Protein AF-A0A936DRK8-F1 (afdb_monomer_lite)

Structure (mmCIF, N/CA/C/O backbone):
data_AF-A0A936DRK8-F1
#
_entry.id   AF-A0A936DRK8-F1
#
loop_
_atom_site.group_PDB
_atom_site.id
_atom_site.type_symbol
_atom_site.label_atom_id
_atom_site.label_alt_id
_atom_site.label_comp_id
_atom_site.label_asym_id
_atom_site.label_entity_id
_atom_site.label_seq_id
_atom_site.pdbx_PDB_ins_code
_atom_site.Cartn_x
_atom_site.Cartn_y
_atom_site.Cartn_z
_atom_site.occupancy
_atom_site.B_iso_or_equiv
_atom_site.auth_seq_id
_atom_site.auth_comp_id
_atom_site.auth_asym_id
_atom_site.auth_atom_id
_atom_site.pdbx_PDB_model_num
ATOM 1 N N . MET A 1 1 ? -28.343 6.004 35.592 1.00 36.72 1 MET A N 1
ATOM 2 C CA . MET A 1 1 ? -28.300 7.016 34.518 1.00 36.72 1 MET A CA 1
ATOM 3 C C . MET A 1 1 ? -26.931 6.898 33.874 1.00 36.72 1 MET A C 1
ATOM 5 O O . MET A 1 1 ? -25.951 6.900 34.610 1.00 36.72 1 MET A O 1
ATOM 9 N N . GLY A 1 2 ? -26.883 6.588 32.577 1.00 39.16 2 GLY A N 1
ATOM 10 C CA . GLY A 1 2 ? -25.641 6.308 31.854 1.00 39.16 2 GLY A CA 1
ATOM 11 C C . GLY A 1 2 ? -24.868 7.596 31.599 1.00 39.16 2 GLY A C 1
ATOM 12 O O . GLY A 1 2 ? -25.460 8.587 31.184 1.00 39.16 2 GLY A O 1
ATOM 13 N N . ASN A 1 3 ? -23.570 7.587 31.890 1.00 45.16 3 ASN A N 1
ATOM 14 C CA . ASN A 1 3 ? -22.709 8.721 31.592 1.00 45.16 3 ASN A CA 1
ATOM 15 C C . ASN A 1 3 ? -22.411 8.720 30.089 1.00 45.16 3 ASN A C 1
ATOM 17 O O . ASN A 1 3 ? -21.837 7.752 29.596 1.00 45.16 3 ASN A O 1
ATOM 21 N N . THR A 1 4 ? -22.768 9.782 29.366 1.00 43.75 4 THR A N 1
ATOM 22 C CA . THR A 1 4 ? -22.306 9.964 27.981 1.00 43.75 4 THR A CA 1
ATOM 23 C C . THR A 1 4 ? -20.835 10.347 28.011 1.00 43.75 4 THR A C 1
ATOM 25 O O . THR A 1 4 ? -20.491 11.348 28.635 1.00 43.75 4 THR A O 1
ATOM 28 N N . ILE A 1 5 ? -19.987 9.546 27.365 1.00 48.94 5 ILE A N 1
ATOM 29 C CA . ILE A 1 5 ? -18.535 9.726 27.310 1.00 48.94 5 ILE A CA 1
ATOM 30 C C . ILE A 1 5 ? -18.142 9.853 25.836 1.00 48.94 5 ILE A C 1
ATOM 32 O O . ILE A 1 5 ? -18.253 8.891 25.087 1.00 48.94 5 ILE A O 1
ATOM 36 N N . GLU A 1 6 ? -17.729 11.052 25.419 1.00 49.78 6 GLU A N 1
ATOM 37 C CA . GLU A 1 6 ? -17.136 11.311 24.099 1.00 49.78 6 GLU A CA 1
ATOM 38 C C . GLU A 1 6 ? -15.617 11.231 24.249 1.00 49.78 6 GLU A C 1
ATOM 40 O O . GLU A 1 6 ? -15.068 11.932 25.095 1.00 49.78 6 GLU A O 1
ATOM 45 N N . LEU A 1 7 ? -14.952 10.389 23.456 1.00 51.50 7 LEU A N 1
ATOM 46 C CA . LEU A 1 7 ? -13.495 10.277 23.403 1.00 51.50 7 LEU A CA 1
ATOM 47 C C . LEU A 1 7 ? -13.050 10.530 21.956 1.00 51.50 7 LEU A C 1
ATOM 49 O O . LEU A 1 7 ? -13.575 9.909 21.036 1.00 51.50 7 LEU A O 1
ATOM 53 N N . ARG A 1 8 ? -12.087 11.434 21.747 1.00 52.75 8 ARG A N 1
ATOM 54 C CA . ARG A 1 8 ? -11.469 11.695 20.434 1.00 52.75 8 ARG A CA 1
ATOM 55 C C . ARG A 1 8 ? -9.998 11.320 20.469 1.00 52.75 8 ARG A C 1
ATOM 57 O O . ARG A 1 8 ? -9.273 11.798 21.337 1.00 52.75 8 ARG A O 1
ATOM 64 N N . THR A 1 9 ? -9.568 10.508 19.512 1.00 50.91 9 THR A N 1
ATOM 65 C CA . THR A 1 9 ? -8.158 10.204 19.259 1.00 50.91 9 THR A CA 1
ATOM 66 C C . THR A 1 9 ? -7.662 11.039 18.084 1.00 50.91 9 THR A C 1
ATOM 68 O O . THR A 1 9 ? -8.167 10.906 16.973 1.00 50.91 9 THR A O 1
ATOM 71 N N . GLU A 1 10 ? -6.662 11.886 18.311 1.00 45.50 10 GLU A N 1
ATOM 72 C CA . GLU A 1 10 ? -5.941 12.575 17.237 1.00 45.50 10 GLU A CA 1
ATOM 73 C C . GLU A 1 10 ? -4.656 11.798 16.926 1.00 45.50 10 GLU A C 1
ATOM 75 O O . GLU A 1 10 ? -3.788 11.634 17.786 1.00 45.50 10 GLU A O 1
ATOM 80 N N . SER A 1 11 ? -4.539 11.290 15.697 1.00 42.59 11 SER A N 1
ATOM 81 C CA . SER A 1 11 ? -3.298 10.681 15.210 1.00 42.59 11 SER A CA 1
ATOM 82 C C . SER A 1 11 ? -2.294 11.783 14.875 1.00 42.59 11 SER A C 1
ATOM 84 O O . SER A 1 11 ? -2.529 12.582 13.974 1.00 42.59 11 SER A O 1
ATOM 86 N N . VAL A 1 12 ? -1.172 11.830 15.597 1.00 39.16 12 VAL A N 1
ATOM 87 C CA . VAL A 1 12 ? -0.182 12.922 15.485 1.00 39.16 12 VAL A CA 1
ATOM 88 C C . VAL A 1 12 ? 0.885 12.651 14.407 1.00 39.16 12 VAL A C 1
ATOM 90 O O . VAL A 1 12 ? 1.579 13.569 13.980 1.00 39.16 12 VAL A O 1
ATOM 93 N N . ASN A 1 13 ? 1.019 11.402 13.942 1.00 40.91 13 ASN A N 1
ATOM 94 C CA . ASN A 1 13 ? 1.809 11.000 12.771 1.00 40.91 13 ASN A CA 1
ATOM 95 C C . ASN A 1 13 ? 1.391 9.581 12.324 1.00 40.91 13 ASN A C 1
ATOM 97 O O . ASN A 1 13 ? 0.987 8.761 13.146 1.00 40.91 13 ASN A O 1
ATOM 101 N N . ALA A 1 14 ? 1.522 9.276 11.033 1.00 46.62 14 ALA A N 1
ATOM 102 C CA . ALA A 1 14 ? 1.076 8.055 10.365 1.00 46.62 14 ALA A CA 1
ATOM 103 C C . ALA A 1 14 ? 1.896 6.783 10.676 1.00 46.62 14 ALA A C 1
ATOM 105 O O . ALA A 1 14 ? 1.672 5.758 10.021 1.00 46.62 14 ALA A O 1
ATOM 106 N N . THR A 1 15 ? 2.857 6.823 11.606 1.00 47.00 15 THR A N 1
ATOM 107 C CA . THR A 1 15 ? 3.768 5.691 11.848 1.00 47.00 15 THR A CA 1
ATOM 108 C C . THR A 1 15 ? 3.822 5.202 13.291 1.00 47.00 15 THR A C 1
ATOM 110 O O . THR A 1 15 ? 3.790 3.987 13.469 1.00 47.00 15 THR A O 1
ATOM 113 N N . GLN A 1 16 ? 3.893 6.060 14.319 1.00 48.19 16 GLN A N 1
ATOM 114 C CA . GLN A 1 16 ? 4.015 5.603 15.716 1.00 48.19 16 GLN A CA 1
ATOM 115 C C . GLN A 1 16 ? 3.461 6.617 16.726 1.00 48.19 16 GLN A C 1
ATOM 117 O O . GLN A 1 16 ? 3.858 7.782 16.720 1.00 48.19 16 GLN A O 1
ATOM 122 N N . VAL A 1 17 ? 2.613 6.153 17.651 1.00 52.47 17 VAL A N 1
ATOM 123 C CA . VAL A 1 17 ? 2.113 6.952 18.783 1.00 52.47 17 VAL A CA 1
ATOM 124 C C . VAL A 1 17 ? 2.618 6.354 20.102 1.00 52.47 17 VAL A C 1
ATOM 126 O O . VAL A 1 17 ? 2.440 5.167 20.374 1.00 52.47 17 VAL A O 1
ATOM 129 N N . VAL A 1 18 ? 3.279 7.182 20.920 1.00 50.88 18 VAL A N 1
ATOM 130 C CA . VAL A 1 18 ? 3.804 6.823 22.260 1.00 50.88 18 VAL A CA 1
ATOM 131 C C . VAL A 1 18 ? 2.919 7.322 23.410 1.00 50.88 18 VAL A C 1
ATOM 133 O O . VAL A 1 18 ? 3.095 6.910 24.558 1.00 50.88 18 VAL A O 1
ATOM 136 N N . SER A 1 19 ? 1.967 8.209 23.116 1.00 52.34 19 SER A N 1
ATOM 137 C CA . SER A 1 19 ? 0.987 8.714 24.075 1.00 52.34 19 SER A CA 1
ATOM 138 C C . SER A 1 19 ? -0.308 9.122 23.374 1.00 52.34 19 SER A C 1
ATOM 140 O O . SER A 1 19 ? -0.285 9.739 22.312 1.00 52.34 19 SER A O 1
ATOM 142 N N . THR A 1 20 ? -1.444 8.800 23.990 1.00 60.28 20 THR A N 1
ATOM 143 C CA . THR A 1 20 ? -2.775 9.201 23.510 1.00 60.28 20 THR A CA 1
ATOM 144 C C . THR A 1 20 ? -3.375 10.200 24.491 1.00 60.28 20 THR A C 1
ATOM 146 O O . THR A 1 20 ? -3.349 9.973 25.707 1.00 60.28 20 THR A O 1
ATOM 149 N N . VAL A 1 21 ? -3.909 11.304 23.967 1.00 60.41 21 VAL A N 1
ATOM 150 C CA . VAL A 1 21 ? -4.691 12.275 24.737 1.00 60.41 21 VAL A CA 1
ATOM 151 C C . VAL A 1 21 ? -6.159 11.911 24.603 1.00 60.41 21 VAL A C 1
ATOM 153 O O . VAL A 1 21 ? -6.696 11.868 23.503 1.00 60.41 21 VAL A O 1
ATOM 156 N N . ASN A 1 22 ? -6.799 11.657 25.736 1.00 65.00 22 ASN A N 1
ATOM 157 C CA . ASN A 1 22 ? -8.218 11.374 25.829 1.00 65.00 22 ASN A CA 1
ATOM 158 C C . ASN A 1 22 ? -8.908 12.584 26.449 1.00 65.00 22 ASN A C 1
ATOM 160 O O . ASN A 1 22 ? -8.558 13.004 27.552 1.00 65.00 22 ASN A O 1
ATOM 164 N N . ARG A 1 23 ? -9.887 13.138 25.743 1.00 65.94 23 ARG A N 1
ATOM 165 C CA . ARG A 1 23 ? -10.817 14.129 26.292 1.00 65.94 23 ARG A CA 1
ATOM 166 C C . ARG A 1 23 ? -12.041 13.371 26.788 1.00 65.94 23 ARG A C 1
ATOM 168 O O . ARG A 1 23 ? -12.520 12.499 26.079 1.00 65.94 23 ARG A O 1
ATOM 175 N N . LEU A 1 24 ? -12.499 13.660 27.997 1.00 64.38 24 LEU A N 1
ATOM 176 C CA . LEU A 1 24 ? -13.632 13.025 28.659 1.00 64.38 24 LEU A CA 1
ATOM 177 C C . LEU A 1 24 ? -14.607 14.118 29.080 1.00 64.38 24 LEU A C 1
ATOM 179 O O . LEU A 1 24 ? -14.231 15.046 29.783 1.00 64.38 24 LEU A O 1
ATOM 183 N N . ARG A 1 25 ? -15.880 13.984 28.726 1.00 63.88 25 ARG A N 1
ATOM 184 C CA . ARG A 1 25 ? -16.964 14.714 29.395 1.00 63.88 25 ARG A CA 1
ATOM 185 C C . ARG A 1 25 ? -17.816 13.712 30.153 1.00 63.88 25 ARG A C 1
ATOM 187 O O . ARG A 1 25 ? -18.136 12.658 29.618 1.00 63.88 25 ARG A O 1
ATOM 194 N N . LEU A 1 26 ? -18.183 14.036 31.388 1.00 58.53 26 LEU A N 1
ATOM 195 C CA . LEU A 1 26 ? -19.088 13.229 32.207 1.00 58.53 26 LEU A CA 1
ATOM 196 C C . LEU A 1 26 ? -20.387 14.006 32.409 1.00 58.53 26 LEU A C 1
ATOM 198 O O . LEU A 1 26 ? -20.372 15.073 33.016 1.00 58.53 26 LEU A O 1
ATOM 202 N N . ASN A 1 27 ? -21.512 13.479 31.916 1.00 62.31 27 ASN A N 1
ATOM 203 C CA . ASN A 1 27 ? -22.857 14.043 32.136 1.00 62.31 27 ASN A CA 1
ATOM 204 C C . ASN A 1 27 ? -23.003 15.529 31.757 1.00 62.31 27 ASN A C 1
ATOM 206 O O . ASN A 1 27 ? -23.661 16.289 32.464 1.00 62.31 27 ASN A O 1
ATOM 210 N N . GLY A 1 28 ? -22.364 15.961 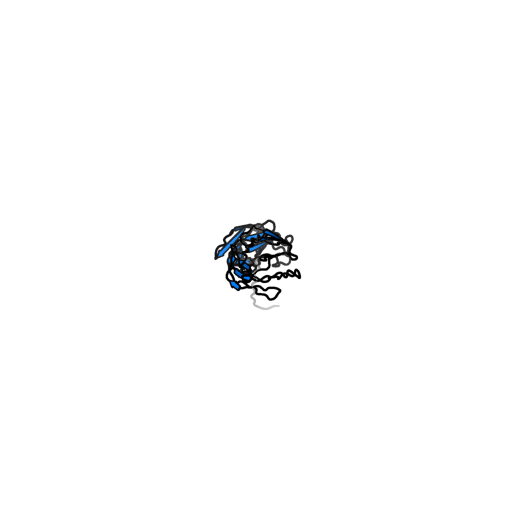30.665 1.00 62.56 28 GLY A N 1
ATOM 211 C CA . GLY A 1 28 ? -22.374 17.370 30.245 1.00 62.56 28 GLY A CA 1
ATOM 212 C C . GLY A 1 28 ? -21.544 18.305 31.135 1.00 62.56 28 GLY A C 1
ATOM 213 O O . GLY A 1 28 ? -21.637 19.521 30.992 1.00 62.56 28 GLY A O 1
ATOM 214 N N . GLY A 1 29 ? -20.742 17.751 32.049 1.00 66.38 29 GLY A N 1
ATOM 215 C CA . GLY A 1 29 ? -19.770 18.479 32.856 1.00 66.38 29 GLY A CA 1
ATOM 216 C C . GLY A 1 29 ? -18.560 18.985 32.054 1.00 66.38 29 GLY A C 1
ATOM 217 O O . GLY A 1 29 ? -18.501 18.820 30.829 1.00 66.38 29 GLY A O 1
ATOM 218 N N . PRO A 1 30 ? -17.587 19.618 32.737 1.00 70.88 30 PRO A N 1
ATOM 219 C CA . PRO A 1 30 ? -16.382 20.126 32.093 1.00 70.88 30 PRO A CA 1
ATOM 220 C C . PRO A 1 30 ? -15.602 19.000 31.405 1.00 70.88 30 PRO A C 1
ATOM 222 O O . PRO A 1 30 ? -15.643 17.844 31.823 1.00 70.88 30 PRO A O 1
ATOM 225 N N . GLU A 1 31 ? -14.904 19.354 30.328 1.00 70.44 31 GLU A N 1
ATOM 226 C CA . GLU A 1 31 ? -14.013 18.428 29.637 1.00 70.44 31 GLU A CA 1
ATOM 227 C C . GLU A 1 31 ? -12.761 18.193 30.484 1.00 70.44 31 GLU A C 1
ATOM 229 O O . GLU A 1 31 ? -12.036 19.130 30.817 1.00 70.44 31 GLU A O 1
ATOM 234 N N . GLU A 1 32 ? -12.512 16.937 30.823 1.00 68.56 32 GLU A N 1
ATOM 235 C CA . GLU A 1 32 ? -11.304 16.478 31.485 1.00 68.56 32 GLU A CA 1
ATOM 236 C C . GLU A 1 32 ? -10.352 15.883 30.447 1.00 68.56 32 GLU A C 1
ATOM 238 O O . GLU A 1 32 ? -10.758 15.129 29.564 1.00 68.56 32 GLU A O 1
ATOM 243 N N . VAL A 1 33 ? -9.069 16.227 30.541 1.00 68.62 33 VAL A N 1
ATOM 244 C CA . VAL A 1 33 ? -8.038 15.750 29.614 1.00 68.62 33 VAL A CA 1
ATOM 245 C C . VAL A 1 33 ? -7.121 14.784 30.347 1.00 68.62 33 VAL A C 1
ATOM 247 O O . VAL A 1 33 ? -6.534 15.130 31.373 1.00 68.62 33 VAL A O 1
ATOM 250 N N . PHE A 1 34 ? -6.957 13.584 29.799 1.00 70.00 34 PHE A N 1
ATOM 251 C CA . PHE A 1 34 ? -6.094 12.550 30.354 1.00 70.00 34 PHE A CA 1
ATOM 252 C C . PHE A 1 34 ? -5.095 12.059 29.320 1.00 70.00 34 PHE A C 1
ATOM 254 O O . PHE A 1 34 ? -5.458 11.680 28.208 1.00 70.00 34 PHE A O 1
ATOM 261 N N . THR A 1 35 ? -3.832 11.988 29.726 1.00 66.44 35 THR A N 1
ATOM 262 C CA . THR A 1 35 ? -2.771 11.380 28.925 1.00 66.44 35 THR A CA 1
ATOM 263 C C . THR A 1 35 ? -2.437 10.011 29.486 1.00 66.44 35 THR A C 1
ATOM 265 O O . THR A 1 35 ? -2.274 9.851 30.700 1.00 66.44 35 THR A O 1
ATOM 268 N N . CYS A 1 36 ? -2.286 9.034 28.599 1.00 68.00 36 CYS A N 1
ATOM 269 C CA . CYS A 1 36 ? -1.750 7.730 28.953 1.00 68.00 36 CYS A CA 1
ATOM 270 C C . CYS A 1 36 ? -0.481 7.441 28.176 1.00 68.00 36 CYS A C 1
ATOM 272 O O . CYS A 1 36 ? -0.427 7.616 26.960 1.00 68.00 36 CYS A O 1
ATOM 274 N N . SER A 1 37 ? 0.525 6.978 28.910 1.00 65.69 37 SER A N 1
ATOM 275 C CA . SER A 1 37 ? 1.733 6.399 28.342 1.00 65.69 37 SER A CA 1
ATOM 276 C C . SER A 1 37 ? 1.467 4.931 28.048 1.00 65.69 37 SER A C 1
ATOM 278 O O . SER A 1 37 ? 0.985 4.200 28.917 1.00 65.69 37 SER A O 1
ATOM 280 N N . THR A 1 38 ? 1.771 4.494 26.833 1.00 60.62 38 THR A N 1
ATOM 281 C CA . THR A 1 38 ? 1.695 3.082 26.467 1.00 60.62 38 THR A CA 1
ATOM 282 C C . THR A 1 38 ? 3.051 2.424 26.720 1.00 60.62 38 THR A C 1
ATOM 284 O O . THR A 1 38 ? 4.098 3.020 26.475 1.00 60.62 38 THR A O 1
ATOM 287 N N . THR A 1 39 ? 3.070 1.195 27.245 1.00 58.88 39 THR A N 1
ATOM 288 C CA . THR A 1 39 ? 4.317 0.409 27.341 1.00 58.88 39 THR A CA 1
ATOM 289 C C . THR A 1 39 ? 4.774 -0.099 25.971 1.00 58.88 39 THR A C 1
ATOM 291 O O . THR A 1 39 ? 5.963 -0.319 25.765 1.00 58.88 39 THR A O 1
ATOM 294 N N . THR A 1 40 ? 3.842 -0.245 25.025 1.00 60.56 40 THR A N 1
ATOM 295 C CA . THR A 1 40 ? 4.068 -0.603 23.619 1.00 60.56 40 THR A CA 1
ATOM 296 C C . THR A 1 40 ? 3.596 0.527 22.713 1.00 60.56 40 THR A C 1
ATOM 298 O O . THR A 1 40 ? 2.504 1.059 22.908 1.00 60.56 40 THR A O 1
ATOM 301 N N . ARG A 1 41 ? 4.414 0.910 21.726 1.00 65.56 41 ARG A N 1
ATOM 302 C CA . ARG A 1 41 ? 4.033 1.910 20.715 1.00 65.56 41 ARG A CA 1
ATOM 303 C C . ARG A 1 41 ? 2.781 1.424 19.986 1.00 65.56 41 ARG A C 1
ATOM 305 O O . ARG A 1 41 ? 2.767 0.274 19.560 1.00 65.56 41 ARG A O 1
ATOM 312 N N . LEU A 1 42 ? 1.775 2.287 19.852 1.00 68.62 42 LEU A N 1
ATOM 313 C CA . LEU A 1 42 ? 0.653 2.006 18.959 1.00 68.62 42 LEU A CA 1
ATOM 314 C C . LEU A 1 42 ? 1.144 2.116 17.512 1.00 68.62 42 LEU A C 1
ATOM 316 O O . LEU A 1 42 ? 1.919 3.020 17.172 1.00 68.62 42 LEU A O 1
ATOM 320 N N . THR A 1 43 ? 0.697 1.182 16.689 1.00 70.19 43 THR A N 1
ATOM 321 C CA . THR A 1 43 ? 0.888 1.134 15.241 1.00 70.19 43 THR A CA 1
ATOM 322 C C . THR A 1 43 ? -0.308 1.767 14.519 1.00 70.19 43 THR A C 1
ATOM 324 O O . THR A 1 43 ? -1.277 2.208 15.140 1.00 70.19 43 THR A O 1
ATOM 327 N N . ARG A 1 44 ? -0.229 1.892 13.188 1.00 69.44 44 ARG A N 1
ATOM 328 C CA . ARG A 1 44 ? -1.284 2.522 12.381 1.00 69.44 44 ARG A CA 1
ATOM 329 C C . ARG A 1 44 ? -2.600 1.743 12.509 1.00 69.44 44 ARG A C 1
ATOM 331 O O . ARG A 1 44 ? -2.618 0.541 12.274 1.00 69.44 44 ARG A O 1
ATOM 338 N N . GLY A 1 45 ? -3.683 2.453 12.824 1.00 73.06 45 GLY A N 1
ATOM 339 C CA . GLY A 1 45 ? -5.022 1.878 13.006 1.00 73.06 45 GLY A CA 1
ATOM 340 C C . GLY A 1 45 ? -5.319 1.418 14.436 1.00 73.06 45 GLY A C 1
ATOM 341 O O . GLY A 1 45 ? -6.468 1.137 14.755 1.00 73.06 45 GLY A O 1
ATOM 342 N N . GLU A 1 46 ? -4.324 1.386 15.329 1.00 78.88 46 GLU A N 1
ATOM 343 C CA . GLU A 1 46 ? -4.562 1.077 16.738 1.00 78.88 46 GLU A CA 1
ATOM 344 C C . GLU A 1 46 ? -4.989 2.320 17.527 1.00 78.88 46 GLU A C 1
ATOM 346 O O . GLU A 1 46 ? -4.474 3.425 17.338 1.00 78.88 46 GLU A O 1
ATOM 351 N N . TYR A 1 47 ? -5.893 2.120 18.483 1.00 78.62 47 TYR A N 1
ATOM 352 C CA . TYR A 1 47 ? -6.377 3.154 19.390 1.00 78.62 47 TYR A CA 1
ATOM 353 C C . TYR A 1 47 ? -6.337 2.675 20.842 1.00 78.62 47 TYR A C 1
ATOM 355 O O . TYR A 1 47 ? -6.410 1.481 21.138 1.00 78.62 47 TYR A O 1
ATOM 363 N N . LEU A 1 48 ? -6.230 3.624 21.776 1.00 80.00 48 LEU A N 1
ATOM 364 C CA . LEU A 1 48 ? -6.245 3.337 23.207 1.00 80.00 48 LEU A CA 1
ATOM 365 C C . LEU A 1 48 ? -7.066 4.370 23.974 1.00 80.00 48 LEU A C 1
ATOM 367 O O . LEU A 1 48 ? -6.677 5.531 24.104 1.00 80.00 48 LEU A O 1
ATOM 371 N N . PHE A 1 49 ? -8.126 3.878 24.607 1.00 80.00 49 PHE A N 1
ATOM 372 C CA . PHE A 1 49 ? -8.828 4.579 25.672 1.00 80.00 49 PHE A CA 1
ATOM 373 C C . PHE A 1 49 ? -8.378 4.019 27.018 1.00 80.00 49 PHE A C 1
ATOM 375 O O . PHE A 1 49 ? -8.242 2.810 27.204 1.00 80.00 49 PHE A O 1
ATOM 382 N N . CYS A 1 50 ? -8.119 4.898 27.973 1.00 77.81 50 CYS A N 1
ATOM 383 C CA . CYS A 1 50 ? -7.519 4.537 29.249 1.00 77.81 50 CYS A CA 1
ATOM 384 C C . CYS A 1 50 ? -8.124 5.364 30.382 1.00 77.81 50 CYS A C 1
ATOM 386 O O . CYS A 1 50 ? -8.757 6.390 30.142 1.00 77.81 50 CYS A O 1
ATOM 388 N N . ARG A 1 51 ? -7.909 4.915 31.629 1.00 76.25 51 ARG A N 1
ATOM 389 C CA . ARG A 1 51 ? -8.479 5.544 32.838 1.00 76.25 51 ARG A CA 1
ATOM 390 C C . ARG A 1 51 ? -10.002 5.724 32.754 1.00 76.25 51 ARG A C 1
ATOM 392 O O . ARG A 1 51 ? -10.554 6.662 33.317 1.00 76.25 51 ARG A O 1
ATOM 399 N N . LEU A 1 52 ? -10.670 4.806 32.058 1.00 80.31 52 LEU A N 1
ATOM 400 C CA . LEU A 1 52 ? -12.118 4.791 31.909 1.00 80.31 52 LEU A CA 1
ATOM 401 C C . LEU A 1 52 ? -12.775 4.511 33.271 1.00 80.31 52 LEU A C 1
ATOM 403 O O . LEU A 1 52 ? -12.430 3.501 33.888 1.00 80.31 52 LEU A O 1
ATOM 407 N N . PRO A 1 53 ? -13.684 5.369 33.773 1.00 79.25 53 PRO A N 1
ATOM 408 C CA . PRO A 1 53 ? -14.441 5.092 34.992 1.00 79.25 53 PRO A CA 1
ATOM 409 C C . PRO A 1 53 ? -15.257 3.791 34.932 1.00 79.25 53 PRO A C 1
ATOM 411 O O . PRO A 1 53 ? -15.602 3.286 33.868 1.00 79.25 53 PRO A O 1
ATOM 414 N N . THR A 1 54 ? -15.642 3.262 36.094 1.00 83.19 54 THR A N 1
ATOM 415 C CA . THR A 1 54 ? -16.614 2.159 36.132 1.00 83.19 54 THR A CA 1
ATOM 416 C C . THR A 1 54 ? -17.963 2.654 35.611 1.00 83.19 54 THR A C 1
ATOM 418 O O . THR A 1 54 ? -18.512 3.623 36.137 1.00 83.19 54 THR A O 1
ATOM 421 N N . VAL A 1 55 ? -18.520 1.965 34.616 1.00 78.69 55 VAL A N 1
ATOM 422 C CA . VAL A 1 55 ? -19.836 2.285 34.040 1.00 78.69 55 VAL A CA 1
ATOM 423 C C . VAL A 1 55 ? -20.964 1.438 34.626 1.00 78.69 55 VAL A C 1
ATOM 425 O O . VAL A 1 55 ? -20.758 0.347 35.161 1.00 78.69 55 VAL A O 1
ATOM 428 N N . GLY A 1 56 ? -22.185 1.969 34.527 1.00 81.44 56 GLY A N 1
ATOM 429 C CA . GLY A 1 56 ? -23.418 1.266 34.883 1.00 81.44 56 GLY A CA 1
ATOM 430 C C . GLY A 1 56 ? -23.865 0.255 33.819 1.00 81.44 56 GLY A C 1
ATOM 431 O O . GLY A 1 56 ? -23.101 -0.142 32.942 1.00 81.44 56 GLY A O 1
ATOM 432 N N . ALA A 1 57 ? -25.135 -0.157 33.885 1.00 83.69 57 ALA A N 1
ATOM 433 C CA . ALA A 1 57 ? -25.694 -1.174 32.989 1.00 83.69 57 ALA A CA 1
ATOM 434 C C . ALA A 1 57 ? -25.656 -0.788 31.496 1.00 83.69 57 ALA A C 1
ATOM 436 O O . ALA A 1 57 ? -25.518 -1.677 30.658 1.00 83.69 57 ALA A O 1
ATOM 437 N N . GLU A 1 58 ? -25.710 0.502 31.166 1.00 82.88 58 GLU A N 1
ATOM 438 C CA . GLU A 1 58 ? -25.670 0.979 29.775 1.00 82.88 58 GLU A CA 1
ATOM 439 C C . GLU A 1 58 ? -24.305 0.781 29.099 1.00 82.88 58 GLU A C 1
ATOM 441 O O . GLU A 1 58 ? -24.247 0.656 27.885 1.00 82.88 58 GLU A O 1
ATOM 446 N N . GLY A 1 59 ? -23.213 0.685 29.867 1.00 86.31 59 GLY A N 1
ATOM 447 C CA . GLY A 1 59 ? -21.864 0.537 29.315 1.00 86.31 59 GLY A CA 1
ATOM 448 C C . GLY A 1 59 ? -21.354 1.766 28.547 1.00 86.31 59 GLY A C 1
ATOM 449 O O . GLY A 1 59 ? -21.964 2.833 28.561 1.00 86.31 59 GLY A O 1
ATOM 450 N N . TYR A 1 60 ? -20.199 1.603 27.906 1.00 85.44 60 TYR A N 1
ATOM 451 C CA . TYR A 1 60 ? -19.644 2.544 26.939 1.00 85.44 60 TYR A CA 1
ATOM 452 C C . TYR A 1 60 ? -20.177 2.269 25.538 1.00 85.44 60 TYR A C 1
ATOM 454 O O . TYR A 1 60 ? -20.402 1.113 25.169 1.00 85.44 60 TYR A O 1
ATOM 462 N N . THR A 1 61 ? -20.271 3.337 24.753 1.00 86.69 61 THR A N 1
ATOM 463 C CA . THR A 1 61 ? -20.406 3.266 23.303 1.00 86.69 61 THR A CA 1
ATOM 464 C C . THR A 1 61 ? -19.115 3.768 22.678 1.00 86.69 61 THR A C 1
ATOM 466 O O . THR A 1 61 ? -18.656 4.862 22.999 1.00 86.69 61 THR A O 1
ATOM 469 N N . LEU A 1 62 ? -18.533 2.960 21.806 1.00 87.00 62 LEU A N 1
ATOM 470 C CA . LEU A 1 62 ? -17.389 3.300 20.984 1.00 87.00 62 LEU A CA 1
ATOM 471 C C . LEU A 1 62 ? -17.885 3.460 19.548 1.00 87.00 62 LEU A C 1
ATOM 473 O O . LEU A 1 62 ? -18.499 2.538 19.026 1.00 87.00 62 LEU A O 1
ATOM 477 N N . VAL A 1 63 ? -17.646 4.623 18.950 1.00 84.00 63 VAL A N 1
ATOM 478 C CA . VAL A 1 63 ? -18.093 4.964 17.594 1.00 84.00 63 VAL A CA 1
ATOM 479 C C . VAL A 1 63 ? -16.870 5.295 16.751 1.00 84.00 63 VAL A C 1
ATOM 481 O O . VAL A 1 63 ? -16.020 6.063 17.211 1.00 84.00 63 VAL A O 1
ATOM 484 N N . GLU A 1 64 ? -16.798 4.760 15.539 1.00 82.44 64 GLU A N 1
ATOM 485 C CA . GLU A 1 64 ? -15.874 5.237 14.518 1.00 82.44 64 GLU A CA 1
ATOM 486 C C . GLU A 1 64 ? -16.540 6.324 13.673 1.00 82.44 64 GLU A C 1
ATOM 488 O O . GLU A 1 64 ? -17.741 6.331 13.415 1.00 82.44 64 GLU A O 1
ATOM 493 N N . THR A 1 65 ? -15.757 7.322 13.281 1.00 80.94 65 THR A N 1
ATOM 494 C CA . THR A 1 65 ? -16.145 8.190 12.173 1.00 80.94 65 THR A CA 1
ATOM 495 C C . THR A 1 65 ? -15.408 7.680 10.958 1.00 80.94 65 THR A C 1
ATOM 497 O O . THR A 1 65 ? -14.182 7.806 10.943 1.00 80.94 65 THR A O 1
ATOM 500 N N . GLN A 1 66 ? -16.151 7.160 9.977 1.00 76.75 66 GLN A N 1
ATOM 501 C CA . GLN A 1 66 ? -15.604 6.612 8.740 1.00 76.75 66 GLN A CA 1
ATOM 502 C C . GLN A 1 66 ? -14.447 7.479 8.221 1.00 76.75 66 GLN A C 1
ATOM 504 O O . GLN A 1 66 ? -14.660 8.655 7.877 1.00 76.75 66 GLN A O 1
ATOM 509 N N . PRO A 1 67 ? -13.219 6.940 8.171 1.00 77.06 67 PRO A N 1
ATOM 510 C CA . PRO A 1 67 ? -12.098 7.652 7.598 1.00 77.06 67 PRO A CA 1
ATOM 511 C C . PRO A 1 67 ? -12.380 7.993 6.134 1.00 77.06 67 PRO A C 1
ATOM 513 O O . PRO A 1 67 ? -12.858 7.167 5.352 1.00 77.06 67 PRO A O 1
ATOM 516 N N . ALA A 1 68 ? -12.045 9.221 5.739 1.00 76.56 68 ALA A N 1
ATOM 517 C CA . ALA A 1 68 ? -12.008 9.563 4.324 1.00 76.56 68 ALA A CA 1
ATOM 518 C C . ALA A 1 68 ? -11.040 8.617 3.596 1.00 76.56 68 ALA A C 1
ATOM 520 O O . ALA A 1 68 ? -10.008 8.246 4.151 1.00 76.56 68 ALA A O 1
ATOM 521 N N . ASP A 1 69 ? -11.361 8.269 2.351 1.00 80.31 69 ASP A N 1
ATOM 522 C CA . ASP A 1 69 ? -10.584 7.348 1.512 1.00 80.31 69 ASP A CA 1
ATOM 523 C C . ASP A 1 69 ? -10.548 5.878 1.991 1.00 80.31 69 ASP A C 1
ATOM 525 O O . ASP A 1 69 ? -9.751 5.082 1.486 1.00 80.31 69 ASP A O 1
ATOM 529 N N . TYR A 1 70 ? -11.430 5.491 2.912 1.00 83.88 70 TYR A N 1
ATOM 530 C CA . TYR A 1 70 ? -11.661 4.095 3.277 1.00 83.88 70 TYR A CA 1
ATOM 531 C C . TYR A 1 70 ? -13.127 3.723 3.040 1.00 83.88 70 TYR A C 1
ATOM 533 O O . TYR A 1 70 ? -14.019 4.568 3.130 1.00 83.88 70 TYR A O 1
ATOM 541 N N . LEU A 1 71 ? -13.351 2.466 2.664 1.00 83.50 71 LEU A N 1
ATOM 542 C CA . LEU A 1 71 ? -14.663 1.837 2.679 1.00 83.50 71 LEU A CA 1
ATOM 543 C C . LEU A 1 71 ? -14.791 1.001 3.942 1.00 83.50 71 LEU A C 1
ATOM 545 O O . LEU A 1 71 ? -13.904 0.196 4.239 1.00 83.50 71 LEU A O 1
ATOM 549 N N . ASP A 1 72 ? -15.953 1.145 4.555 1.00 85.62 72 ASP A N 1
ATOM 550 C CA . ASP A 1 72 ? -16.437 0.336 5.658 1.00 85.62 72 ASP A CA 1
ATOM 551 C C . ASP A 1 72 ? -16.432 -1.172 5.323 1.00 85.62 72 ASP A C 1
ATOM 553 O O . ASP A 1 72 ? -16.710 -1.608 4.191 1.00 85.62 72 ASP A O 1
ATOM 557 N N . ARG A 1 73 ? -16.106 -1.980 6.328 1.00 88.62 73 ARG A N 1
ATOM 558 C CA . ARG A 1 73 ? -16.134 -3.444 6.355 1.00 88.62 73 ARG A CA 1
ATOM 559 C C . ARG A 1 73 ? -16.472 -3.936 7.760 1.00 88.62 73 ARG A C 1
ATOM 561 O O . ARG A 1 73 ? -16.533 -3.220 8.740 1.00 88.62 73 ARG A O 1
ATOM 568 N N . THR A 1 74 ? -16.613 -5.254 7.857 1.00 92.44 74 THR A N 1
ATOM 569 C CA . THR A 1 74 ? -17.006 -5.954 9.078 1.00 92.44 74 THR A CA 1
ATOM 570 C C . THR A 1 74 ? -16.188 -5.574 10.310 1.00 92.44 74 THR A C 1
ATOM 572 O O . THR A 1 74 ? -14.981 -5.817 10.381 1.00 92.44 74 THR A O 1
ATOM 575 N N . GLU A 1 75 ? -16.899 -5.124 11.333 1.00 93.94 75 GLU A N 1
ATOM 576 C CA . GLU A 1 75 ? -16.371 -4.893 12.662 1.00 93.94 75 GLU A CA 1
ATOM 577 C C . GLU A 1 75 ? -16.190 -6.207 13.425 1.00 93.94 75 GLU A C 1
ATOM 579 O O . GLU A 1 75 ? -17.012 -7.128 13.383 1.00 93.94 75 GLU A O 1
ATOM 584 N N . THR A 1 76 ? -15.108 -6.286 14.193 1.00 95.88 76 THR A N 1
ATOM 585 C CA . THR A 1 76 ? -14.850 -7.402 15.103 1.00 95.88 76 THR A CA 1
ATOM 586 C C . THR A 1 76 ? -15.088 -6.950 16.534 1.00 95.88 76 THR A C 1
ATOM 588 O O . THR A 1 76 ? -14.412 -6.053 17.039 1.00 95.88 76 THR A O 1
ATOM 591 N N . LEU A 1 77 ? -16.056 -7.584 17.202 1.00 96.25 77 LEU A N 1
ATOM 592 C CA . LEU A 1 77 ? -16.318 -7.339 18.616 1.00 96.25 77 LEU A CA 1
ATOM 593 C C . LEU A 1 77 ? -15.154 -7.855 19.469 1.00 96.25 77 LEU A C 1
ATOM 595 O O . LEU A 1 77 ? -14.706 -8.992 19.314 1.00 96.25 77 LEU A O 1
ATOM 599 N N . GLY A 1 78 ? -14.711 -7.023 20.409 1.00 95.44 78 GLY A N 1
ATOM 600 C CA . GLY A 1 78 ? -13.639 -7.370 21.329 1.00 95.44 78 GLY A CA 1
ATOM 601 C C . GLY A 1 78 ? -14.073 -8.239 22.506 1.00 95.44 78 GLY A C 1
ATOM 602 O O . GLY A 1 78 ? -15.162 -8.808 22.567 1.00 95.44 78 GLY A O 1
ATOM 603 N N . SER A 1 79 ? -13.188 -8.313 23.494 1.00 94.94 79 SER A N 1
ATOM 604 C CA . SER A 1 79 ? -13.414 -8.995 24.769 1.00 94.94 79 SER A CA 1
ATOM 605 C C . SER A 1 79 ? -12.928 -8.147 25.940 1.00 94.94 79 SER A C 1
ATOM 607 O O . SER A 1 79 ? -12.113 -7.237 25.768 1.00 94.94 79 SER A O 1
ATOM 609 N N . LEU A 1 80 ? -13.435 -8.444 27.140 1.00 92.81 80 LEU A N 1
ATOM 610 C CA . LEU A 1 80 ? -12.972 -7.851 28.392 1.00 92.81 80 LEU A CA 1
ATOM 611 C C . LEU A 1 80 ? -12.151 -8.872 29.183 1.00 92.81 80 LEU A C 1
ATOM 613 O O . LEU A 1 80 ? -12.544 -10.032 29.301 1.00 92.81 80 LEU A O 1
ATOM 617 N N . SER A 1 81 ? -11.049 -8.433 29.792 1.00 91.44 81 SER A N 1
ATOM 618 C CA . SER A 1 81 ? -10.138 -9.289 30.568 1.00 91.44 81 SER A CA 1
ATOM 619 C C . SER A 1 81 ? -10.792 -10.003 31.757 1.00 91.44 81 SER A C 1
ATOM 621 O O . SER A 1 81 ? -10.261 -10.995 32.244 1.00 91.44 81 SER A O 1
ATOM 623 N N . ASN A 1 82 ? -11.930 -9.506 32.243 1.00 87.62 82 ASN A N 1
ATOM 624 C CA . ASN A 1 82 ? -12.710 -10.129 33.313 1.00 87.62 82 ASN A CA 1
ATOM 625 C C . ASN A 1 82 ? -13.815 -11.077 32.814 1.00 87.62 82 ASN A C 1
ATOM 627 O O . ASN A 1 82 ? -14.621 -11.535 33.623 1.00 87.62 82 ASN A O 1
ATOM 631 N N . GLY A 1 83 ? -13.906 -11.324 31.503 1.00 87.69 83 GLY A N 1
ATOM 632 C CA . GLY A 1 83 ? -14.985 -12.109 30.894 1.00 87.69 83 GLY A CA 1
ATOM 633 C C . GLY A 1 83 ? -16.361 -11.432 30.947 1.00 87.69 83 GLY A C 1
ATOM 634 O O . GLY A 1 83 ? -17.381 -12.096 30.781 1.00 87.69 83 GLY A O 1
ATOM 635 N N . GLY A 1 84 ? -16.409 -10.127 31.228 1.00 87.56 84 GLY A N 1
ATOM 636 C CA . GLY A 1 84 ? -17.634 -9.340 31.283 1.00 87.56 84 GLY A CA 1
ATOM 637 C C . GLY A 1 84 ? -18.279 -9.113 29.913 1.00 87.56 84 GLY A C 1
ATOM 638 O O . GLY A 1 84 ? -17.808 -9.581 28.880 1.00 87.56 84 GLY A O 1
ATOM 639 N N . ASN A 1 85 ? -19.377 -8.352 29.906 1.00 89.81 85 ASN A N 1
ATOM 640 C CA . ASN A 1 85 ? -20.088 -8.031 28.670 1.00 89.81 85 ASN A CA 1
ATOM 641 C C . ASN A 1 85 ? -19.259 -7.078 27.793 1.00 89.81 85 ASN A C 1
ATOM 643 O O . ASN A 1 85 ? -19.111 -5.900 28.134 1.00 89.81 85 ASN A O 1
ATOM 647 N N . ALA A 1 86 ? -18.760 -7.588 26.668 1.00 92.75 86 ALA A N 1
ATOM 648 C CA . ALA A 1 86 ? -18.059 -6.802 25.659 1.00 92.75 86 ALA A CA 1
ATOM 649 C C . ALA A 1 86 ? -18.997 -5.904 24.837 1.00 92.75 86 ALA A C 1
ATOM 651 O O . ALA A 1 86 ? -18.513 -5.021 24.145 1.00 92.75 86 ALA A O 1
ATOM 652 N N . GLY A 1 87 ? -20.315 -6.077 24.955 1.00 94.00 87 GLY A N 1
ATOM 653 C CA . GLY A 1 87 ? -21.305 -5.249 24.281 1.00 94.00 87 GLY A CA 1
ATOM 654 C C . GLY A 1 87 ? -21.885 -5.903 23.031 1.00 94.00 87 GLY A C 1
ATOM 655 O O . GLY A 1 87 ? -21.919 -7.126 22.905 1.00 94.00 87 GLY A O 1
ATOM 656 N N . LEU A 1 88 ? -22.385 -5.062 22.133 1.00 95.31 88 LEU A N 1
ATOM 657 C CA . LEU A 1 88 ? -22.969 -5.415 20.845 1.00 95.31 88 LEU A CA 1
ATOM 658 C C . LEU A 1 8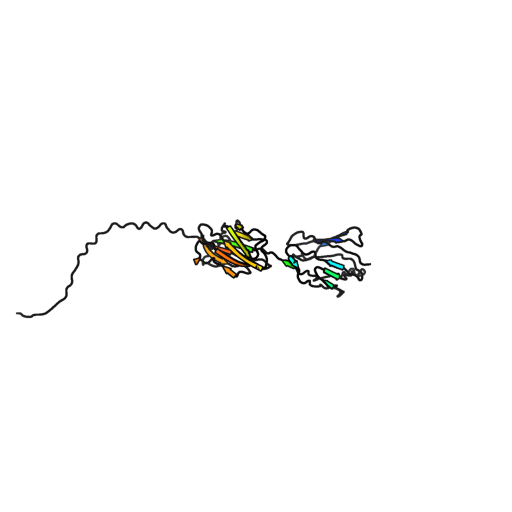8 ? -22.195 -4.715 19.733 1.00 95.31 88 LEU A C 1
ATOM 660 O O . LEU A 1 88 ? -21.721 -3.596 19.924 1.00 95.31 88 LEU A O 1
ATOM 664 N N . VAL A 1 89 ? -22.119 -5.368 18.579 1.00 96.25 89 VAL A N 1
ATOM 665 C CA . VAL A 1 89 ? -21.521 -4.831 17.354 1.00 96.25 89 VAL A CA 1
ATOM 666 C C . VAL A 1 89 ? -22.606 -4.289 16.420 1.00 96.25 89 VAL A C 1
ATOM 668 O O . VAL A 1 89 ? -23.679 -4.886 16.303 1.00 96.25 89 VAL A O 1
ATOM 671 N N . GLY A 1 90 ? -22.325 -3.161 15.778 1.00 93.38 90 GLY A N 1
ATOM 672 C CA . GLY A 1 90 ? -23.081 -2.568 14.679 1.00 93.38 90 GLY A CA 1
ATOM 673 C C . GLY A 1 90 ? -22.153 -1.741 13.782 1.00 93.38 90 GLY A C 1
ATOM 674 O O . GLY A 1 90 ? -20.967 -1.633 14.085 1.00 93.38 90 GLY A O 1
ATOM 675 N N . ASN A 1 91 ? -22.715 -1.140 12.728 1.00 90.81 91 ASN A N 1
ATOM 676 C CA . ASN A 1 91 ? -21.961 -0.331 11.759 1.00 90.81 91 ASN A CA 1
ATOM 677 C C . ASN A 1 91 ? -21.273 0.850 12.438 1.00 90.81 91 ASN A C 1
ATOM 679 O O . ASN A 1 91 ? -21.969 1.673 13.044 1.00 90.81 91 ASN A O 1
ATOM 683 N N . ASP A 1 92 ? -19.950 0.922 12.355 1.00 85.44 92 ASP A N 1
ATOM 684 C CA . ASP A 1 92 ? -19.128 1.954 12.991 1.00 85.44 92 ASP A CA 1
ATOM 685 C C . ASP A 1 92 ? -19.369 2.092 14.502 1.00 85.44 92 ASP A C 1
ATOM 687 O O . ASP A 1 92 ? -19.095 3.139 15.097 1.00 85.44 92 ASP A O 1
ATOM 691 N N . ILE A 1 93 ? -19.924 1.071 15.169 1.00 90.31 93 ILE A N 1
ATOM 692 C CA . ILE A 1 93 ? -20.334 1.201 16.568 1.00 90.31 93 ILE A CA 1
ATOM 693 C C . ILE A 1 93 ? -20.235 -0.095 17.370 1.00 90.31 93 ILE A C 1
ATOM 695 O O . ILE A 1 93 ? -20.799 -1.136 17.041 1.00 90.31 93 ILE A O 1
ATOM 699 N N . PHE A 1 94 ? -19.625 0.014 18.546 1.00 93.00 94 PHE A N 1
ATOM 700 C CA . PHE A 1 94 ? -19.758 -0.956 19.624 1.00 93.00 94 PHE A CA 1
ATOM 701 C C . PHE A 1 94 ? -20.509 -0.314 20.781 1.00 93.00 94 PHE A C 1
ATOM 703 O O . PHE A 1 94 ? -20.098 0.724 21.291 1.00 93.00 94 PHE A O 1
ATOM 710 N N . SER A 1 95 ? -21.601 -0.921 21.234 1.00 92.06 95 SER A N 1
ATOM 711 C CA . SER A 1 95 ? -22.418 -0.378 22.328 1.00 92.06 95 SER A CA 1
ATOM 712 C C . SER A 1 95 ? -22.465 -1.326 23.518 1.00 92.06 95 SER A C 1
ATOM 714 O O . SER A 1 95 ? -22.380 -2.542 23.366 1.00 92.06 95 SER A O 1
ATOM 716 N N . GLY A 1 96 ? -22.604 -0.792 24.729 1.00 90.69 96 GLY A N 1
ATOM 717 C CA . GLY A 1 96 ? -22.762 -1.621 25.922 1.00 90.69 96 GLY A CA 1
ATOM 718 C C . GLY A 1 96 ? -21.478 -2.268 26.440 1.00 90.69 96 GLY A C 1
ATOM 719 O O . GLY A 1 96 ? -21.565 -3.271 27.149 1.00 90.69 96 GLY A O 1
ATOM 720 N N . ILE A 1 97 ? -20.299 -1.714 26.137 1.00 91.44 97 ILE A N 1
ATOM 721 C CA . ILE A 1 97 ? -19.015 -2.231 26.638 1.00 91.44 97 ILE A CA 1
ATOM 722 C C . ILE A 1 97 ? -18.923 -1.953 28.148 1.00 91.44 97 ILE A C 1
ATOM 724 O O . ILE A 1 97 ? -18.875 -0.798 28.576 1.00 91.44 97 ILE A O 1
ATOM 728 N N . ARG A 1 98 ? -18.897 -2.990 28.995 1.00 90.12 98 ARG A N 1
ATOM 729 C CA . ARG A 1 98 ? -18.981 -2.834 30.464 1.00 90.12 98 ARG A CA 1
ATOM 730 C C . ARG A 1 98 ? -17.633 -2.971 31.175 1.00 90.12 98 ARG A C 1
ATOM 732 O O . ARG A 1 98 ? -17.438 -3.903 31.951 1.00 90.12 98 ARG A O 1
ATOM 739 N N . VAL A 1 99 ? -16.740 -2.007 30.954 1.00 87.50 99 VAL A N 1
ATOM 740 C CA . VAL A 1 99 ? -15.477 -1.883 31.706 1.00 87.50 99 VAL A CA 1
ATOM 741 C C . VAL A 1 99 ? -15.770 -1.550 33.176 1.00 87.50 99 VAL A C 1
ATOM 743 O O . VAL A 1 99 ? -16.539 -0.635 33.484 1.00 87.50 99 VAL A O 1
ATOM 746 N N . ARG A 1 100 ? -15.158 -2.289 34.102 1.00 85.06 100 ARG A N 1
ATOM 747 C CA . ARG A 1 100 ? -15.234 -2.055 35.545 1.00 85.06 100 ARG A CA 1
ATOM 748 C C . ARG A 1 100 ? -13.844 -1.900 36.146 1.00 85.06 100 ARG A C 1
ATOM 750 O O . ARG A 1 100 ? -12.912 -2.625 35.819 1.00 85.06 100 ARG A O 1
ATOM 757 N N . ASN A 1 101 ? -13.743 -0.993 37.107 1.00 81.44 101 ASN A N 1
ATOM 758 C CA . ASN A 1 101 ? -12.586 -0.876 37.980 1.00 81.44 101 ASN A CA 1
ATOM 759 C C . ASN A 1 101 ? -12.943 -1.427 39.355 1.00 81.44 101 ASN A C 1
ATOM 761 O O . ASN A 1 101 ? -13.963 -1.062 39.949 1.00 81.44 101 ASN A O 1
ATOM 765 N N . ASN A 1 102 ? -12.084 -2.291 39.879 1.00 77.81 102 ASN A N 1
ATOM 766 C CA . ASN A 1 102 ? -12.154 -2.733 41.255 1.00 77.81 102 ASN A CA 1
ATOM 767 C C . ASN A 1 102 ? -11.487 -1.678 42.144 1.00 77.81 102 ASN A C 1
ATOM 769 O O . ASN A 1 102 ? -10.265 -1.605 42.240 1.00 77.81 102 ASN A O 1
ATOM 773 N N . LEU A 1 103 ? -12.309 -0.876 42.823 1.00 71.38 103 LEU A N 1
ATOM 774 C CA . LEU A 1 103 ? -11.843 0.198 43.705 1.00 71.38 103 LEU A CA 1
ATOM 775 C C . LEU A 1 103 ? -11.101 -0.310 44.956 1.00 71.38 103 LEU A C 1
ATOM 777 O O . LEU A 1 103 ? -10.426 0.474 45.611 1.00 71.38 103 LEU A O 1
ATOM 781 N N . VAL A 1 104 ? -11.215 -1.602 45.288 1.00 73.75 104 VAL A N 1
ATOM 782 C CA . VAL A 1 104 ? -10.541 -2.218 46.442 1.00 73.75 104 VAL A CA 1
ATOM 783 C C . VAL A 1 104 ? -9.143 -2.707 46.069 1.00 73.75 104 VAL A C 1
ATOM 785 O O . VAL A 1 104 ? -8.199 -2.505 46.824 1.00 73.75 104 VAL A O 1
ATOM 788 N N . THR A 1 105 ? -8.996 -3.352 44.911 1.00 75.00 105 THR A N 1
ATOM 789 C CA . THR A 1 105 ? -7.706 -3.920 44.473 1.00 75.00 105 THR A CA 1
ATOM 790 C C . THR A 1 105 ? -6.924 -2.997 43.542 1.00 75.00 105 THR A C 1
ATOM 792 O O . THR A 1 105 ? -5.765 -3.272 43.250 1.00 75.00 105 THR A O 1
ATOM 795 N N . GLY A 1 106 ? -7.552 -1.933 43.031 1.00 68.50 106 GLY A N 1
ATOM 796 C CA . GLY A 1 106 ? -6.996 -1.088 41.973 1.00 68.50 106 GLY A CA 1
ATOM 797 C C . GLY A 1 106 ? -6.948 -1.769 40.599 1.00 68.50 106 GLY A C 1
ATOM 798 O O . GLY A 1 106 ? -6.509 -1.151 39.629 1.00 68.50 106 GLY A O 1
ATOM 799 N N . ALA A 1 107 ? -7.401 -3.024 40.485 1.00 73.75 107 ALA A N 1
ATOM 800 C CA . ALA A 1 107 ? -7.452 -3.735 39.215 1.00 73.75 107 ALA A CA 1
ATOM 801 C C . ALA A 1 107 ? -8.482 -3.081 38.284 1.00 73.75 107 ALA A C 1
ATOM 803 O O . ALA A 1 107 ? -9.608 -2.797 38.692 1.00 73.75 107 ALA A O 1
ATOM 804 N N . SER A 1 108 ? -8.096 -2.850 37.034 1.00 76.56 108 SER A N 1
ATOM 805 C CA . SER A 1 108 ? -8.972 -2.306 35.993 1.00 76.56 108 SER A CA 1
ATOM 806 C C . SER A 1 108 ? -9.213 -3.370 34.931 1.00 76.56 108 SER A C 1
ATOM 808 O O . SER A 1 108 ? -8.271 -4.062 34.532 1.00 76.56 108 SER A O 1
ATOM 810 N N . ASP A 1 109 ? -10.451 -3.493 34.463 1.00 86.38 109 ASP A N 1
ATOM 811 C CA . ASP A 1 109 ? -10.743 -4.287 33.275 1.00 86.38 109 ASP A CA 1
ATOM 812 C C . ASP A 1 109 ? -10.027 -3.699 32.058 1.00 86.38 109 ASP A C 1
ATOM 814 O O . ASP A 1 109 ? -9.866 -2.484 31.919 1.00 86.38 109 ASP A O 1
ATOM 818 N N . ARG A 1 110 ? -9.622 -4.572 31.138 1.00 87.69 110 ARG A N 1
ATOM 819 C CA . ARG A 1 110 ? -9.034 -4.183 29.858 1.00 87.69 110 ARG A CA 1
ATOM 820 C C . ARG A 1 110 ? -9.885 -4.746 28.735 1.00 87.69 110 ARG A C 1
ATOM 822 O O . ARG A 1 110 ? -10.127 -5.949 28.701 1.00 87.69 110 ARG A O 1
ATOM 829 N N . GLY A 1 111 ? -10.332 -3.867 27.842 1.00 89.69 111 GLY A N 1
ATOM 830 C CA . GLY A 1 111 ? -10.953 -4.247 26.580 1.00 89.69 111 GLY A CA 1
ATOM 831 C C . G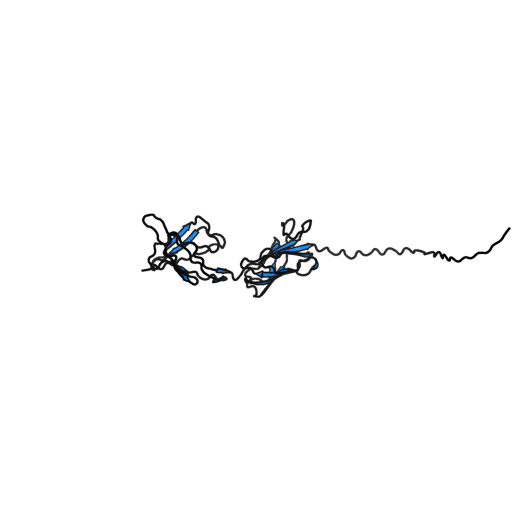LY A 1 111 ? -9.904 -4.381 25.482 1.00 89.69 111 GLY A C 1
ATOM 832 O O . GLY A 1 111 ? -9.039 -3.515 25.364 1.00 89.69 111 GLY A O 1
ATOM 833 N N . THR A 1 112 ? -9.963 -5.452 24.694 1.00 91.50 112 THR A N 1
ATOM 834 C CA . THR A 1 112 ? -9.047 -5.689 23.565 1.00 91.50 112 THR A CA 1
ATOM 835 C C . THR A 1 112 ? -9.779 -6.323 22.390 1.00 91.50 112 THR A C 1
ATOM 837 O O . THR A 1 112 ? -10.713 -7.095 22.601 1.00 91.50 112 THR A O 1
ATOM 840 N N . GLY A 1 113 ? -9.321 -6.047 21.166 1.00 92.56 113 GLY A N 1
ATOM 841 C CA . GLY A 1 113 ? -9.850 -6.675 19.949 1.00 92.56 113 GLY A CA 1
ATOM 842 C C . GLY A 1 113 ? -11.172 -6.094 19.451 1.00 92.56 113 GLY A C 1
ATOM 843 O O . GLY A 1 113 ? -11.854 -6.751 18.679 1.00 92.56 113 GLY A O 1
ATOM 844 N N . PHE A 1 114 ? -11.538 -4.894 19.901 1.00 92.12 114 PHE A N 1
ATOM 845 C CA . PHE A 1 114 ? -12.543 -4.089 19.212 1.00 92.12 114 PHE A CA 1
ATOM 846 C C . PHE A 1 114 ? -11.863 -3.558 17.951 1.00 92.12 114 PHE A C 1
ATOM 848 O O . PHE A 1 114 ? -10.860 -2.860 18.075 1.00 92.12 114 PHE A O 1
ATOM 855 N N . LEU A 1 115 ? -12.313 -3.979 16.772 1.00 91.88 115 LEU A N 1
ATOM 856 C CA . LEU A 1 115 ? -11.695 -3.607 15.499 1.00 91.88 115 LEU A CA 1
ATOM 857 C C . LEU A 1 115 ? -12.775 -3.086 14.561 1.00 91.88 115 LEU A C 1
ATOM 859 O O . LEU A 1 115 ? -13.728 -3.813 14.280 1.00 91.88 115 LEU A O 1
ATOM 863 N N . PHE A 1 116 ? -12.599 -1.866 14.070 1.00 89.25 116 PHE A N 1
ATOM 864 C CA . PHE A 1 116 ? -13.358 -1.356 12.936 1.00 89.25 116 PHE A CA 1
ATOM 865 C C . PHE A 1 116 ? -12.717 -1.858 11.646 1.00 89.25 116 PHE A C 1
ATOM 867 O O . PHE A 1 116 ? -11.487 -1.887 11.517 1.00 89.25 116 PHE A O 1
ATOM 874 N N . GLY A 1 117 ? -13.540 -2.397 10.753 1.00 87.25 117 GLY A N 1
ATOM 875 C CA . GLY A 1 117 ? -13.061 -3.033 9.542 1.00 87.25 117 GLY A CA 1
ATOM 876 C C . GLY A 1 117 ? -12.865 -1.999 8.451 1.00 87.25 117 GLY A C 1
ATOM 877 O O . GLY A 1 117 ? -13.793 -1.725 7.724 1.00 87.25 117 GLY A O 1
ATOM 878 N N . GLU A 1 118 ? -11.647 -1.514 8.242 1.00 85.12 118 GLU A N 1
ATOM 879 C CA . GLU A 1 118 ? -11.414 -0.470 7.239 1.00 85.12 118 GLU A CA 1
ATOM 880 C C . GLU A 1 118 ? -10.695 -0.993 5.994 1.00 85.12 118 GLU A C 1
ATOM 882 O O . GLU A 1 118 ? -9.753 -1.791 6.078 1.00 85.12 118 GLU A O 1
ATOM 887 N N . PHE A 1 119 ? -11.107 -0.527 4.810 1.00 81.50 119 PHE A N 1
ATOM 888 C CA . PHE A 1 119 ? -10.453 -0.875 3.548 1.00 81.50 119 PHE A CA 1
ATOM 889 C C . PHE A 1 119 ? -10.040 0.347 2.733 1.00 81.50 119 PHE A C 1
ATOM 891 O O . PHE A 1 119 ? -10.912 1.093 2.289 1.00 81.50 119 PHE A O 1
ATOM 898 N N . PRO A 1 120 ? -8.735 0.540 2.468 1.00 83.69 120 PRO A N 1
ATOM 899 C CA . PRO A 1 120 ? -8.279 1.699 1.718 1.00 83.69 120 PRO A CA 1
ATOM 900 C C . PRO A 1 120 ? -8.830 1.653 0.292 1.00 83.69 120 PRO A C 1
ATOM 902 O O . PRO A 1 120 ? -8.757 0.625 -0.384 1.00 83.69 120 PRO A O 1
ATOM 905 N N . VAL A 1 121 ? -9.354 2.780 -0.187 1.00 90.56 121 VAL A N 1
ATOM 906 C CA . VAL A 1 121 ? -9.814 2.907 -1.581 1.00 90.56 121 VAL A CA 1
ATOM 907 C C . VAL A 1 121 ? -8.720 3.380 -2.520 1.00 90.56 121 VAL A C 1
ATOM 909 O O . VAL A 1 121 ? -8.865 3.248 -3.733 1.00 90.56 121 VAL A O 1
ATOM 912 N N . PHE A 1 122 ? -7.611 3.881 -1.976 1.00 93.69 122 PHE A N 1
ATOM 913 C CA . PHE A 1 122 ? -6.434 4.274 -2.735 1.00 93.69 122 PHE A CA 1
ATOM 914 C C . PHE A 1 122 ? -5.161 3.648 -2.166 1.00 93.69 122 PHE A C 1
ATOM 916 O O . PHE A 1 122 ? -5.038 3.446 -0.960 1.00 93.69 122 PHE A O 1
ATOM 923 N N . ALA A 1 123 ? -4.195 3.400 -3.042 1.00 95.38 123 ALA A N 1
ATOM 924 C CA . ALA A 1 123 ? -2.864 2.925 -2.706 1.00 95.38 123 ALA A CA 1
ATOM 925 C C . ALA A 1 123 ? -1.786 3.694 -3.488 1.00 95.38 123 ALA A C 1
ATOM 927 O O . ALA A 1 123 ? -2.081 4.566 -4.315 1.00 95.38 123 ALA A O 1
ATOM 928 N N . GLU A 1 124 ? -0.525 3.383 -3.190 1.00 97.25 124 GLU A N 1
ATOM 929 C CA . GLU A 1 124 ? 0.637 3.926 -3.891 1.00 97.25 124 GLU A CA 1
ATOM 930 C C . GLU A 1 124 ? 1.245 2.885 -4.830 1.00 97.25 124 GLU A C 1
ATOM 932 O O . GLU A 1 124 ? 1.236 1.684 -4.546 1.00 97.25 124 GLU A O 1
ATOM 937 N N . LEU A 1 125 ? 1.783 3.370 -5.945 1.00 98.62 125 LEU A N 1
ATOM 938 C CA . LEU A 1 125 ? 2.581 2.591 -6.882 1.00 98.62 125 LEU A CA 1
ATOM 939 C C . LEU A 1 125 ? 3.968 3.216 -6.986 1.00 98.62 125 LEU A C 1
ATOM 941 O O . LEU A 1 125 ? 4.090 4.441 -6.965 1.00 98.62 125 LEU A O 1
ATOM 945 N N . GLY A 1 126 ? 5.000 2.400 -7.149 1.00 98.56 126 GLY A N 1
ATOM 946 C CA . GLY A 1 126 ? 6.347 2.907 -7.374 1.00 98.56 126 GLY A CA 1
ATOM 947 C C . GLY A 1 126 ? 7.355 1.833 -7.746 1.00 98.56 126 GLY A C 1
ATOM 948 O O . GLY A 1 126 ? 7.068 0.632 -7.731 1.00 98.56 126 GLY A O 1
ATOM 949 N N . GLY A 1 127 ? 8.552 2.301 -8.052 1.00 98.44 127 GLY A N 1
ATOM 950 C CA . GLY A 1 127 ? 9.706 1.496 -8.424 1.00 98.44 127 GLY A CA 1
ATOM 951 C C . GLY A 1 127 ? 10.874 2.400 -8.787 1.00 98.44 127 GLY A C 1
ATOM 952 O O . GLY A 1 127 ? 10.859 3.590 -8.455 1.00 98.44 127 GLY A O 1
ATOM 953 N N . ARG A 1 128 ? 11.863 1.832 -9.471 1.00 98.31 128 ARG A N 1
ATOM 954 C CA . ARG A 1 128 ? 13.063 2.533 -9.933 1.00 98.31 128 ARG A CA 1
ATOM 955 C C . ARG A 1 128 ? 13.262 2.418 -11.435 1.00 98.31 128 ARG A C 1
ATOM 957 O O . ARG A 1 128 ? 12.797 1.461 -12.050 1.00 98.31 128 ARG A O 1
ATOM 964 N N . VAL A 1 129 ? 13.968 3.397 -11.990 1.00 98.44 129 VAL A N 1
ATOM 965 C CA . VAL A 1 129 ? 14.569 3.327 -13.322 1.00 98.44 129 VAL A CA 1
ATOM 966 C C . VAL A 1 129 ? 16.083 3.391 -13.171 1.00 98.44 129 VAL A C 1
ATOM 968 O O . VAL A 1 129 ? 16.602 4.331 -12.558 1.00 98.44 129 VAL A O 1
ATOM 971 N N . TYR A 1 130 ? 16.788 2.400 -13.707 1.00 98.00 130 TYR A N 1
ATOM 972 C CA . TYR A 1 130 ? 18.235 2.268 -13.541 1.00 98.00 130 TYR A CA 1
ATOM 973 C C . TYR A 1 130 ? 18.905 1.622 -14.752 1.00 98.00 130 TYR A C 1
ATOM 975 O O . TYR A 1 130 ? 18.263 0.971 -15.573 1.00 98.00 130 TYR A O 1
ATOM 983 N N . LEU A 1 131 ? 20.213 1.833 -14.871 1.00 96.81 131 LEU A N 1
ATOM 984 C CA . LEU A 1 131 ? 21.064 1.122 -15.817 1.00 96.81 131 LEU A CA 1
ATOM 985 C C . LEU A 1 131 ? 21.447 -0.228 -15.205 1.00 96.81 131 LEU A C 1
ATOM 987 O O . LEU A 1 131 ? 22.111 -0.219 -14.185 1.00 96.81 131 LEU A O 1
ATOM 991 N N . GLU A 1 132 ? 21.098 -1.345 -15.840 1.00 95.69 132 GLU A N 1
ATOM 992 C CA . GLU A 1 132 ? 21.584 -2.679 -15.463 1.00 95.69 132 GLU A CA 1
ATOM 993 C C . GLU A 1 132 ? 23.089 -2.772 -15.745 1.00 95.69 132 GLU A C 1
ATOM 995 O O . GLU A 1 132 ? 23.520 -2.766 -16.911 1.00 95.69 132 GLU A O 1
ATOM 1000 N N . GLY A 1 133 ? 23.888 -2.842 -14.681 1.00 94.75 133 GLY A N 1
ATOM 1001 C CA . GLY A 1 133 ? 25.346 -2.936 -14.769 1.00 94.75 133 GLY A CA 1
ATOM 1002 C C . GLY A 1 133 ? 25.910 -4.340 -14.581 1.00 94.75 133 GLY A C 1
ATOM 1003 O O . GLY A 1 133 ? 27.044 -4.586 -15.005 1.00 94.75 133 GLY A O 1
ATOM 1004 N N . SER A 1 134 ? 25.122 -5.264 -14.025 1.00 93.75 134 SER A N 1
ATOM 1005 C CA . SER A 1 134 ? 25.647 -6.504 -13.459 1.00 93.75 134 SER A CA 1
ATOM 1006 C C . SER A 1 134 ? 26.369 -7.412 -14.457 1.00 93.75 134 SER A C 1
ATOM 1008 O O . SER A 1 134 ? 25.966 -7.634 -15.606 1.00 93.75 134 SER A O 1
ATOM 1010 N N . VAL A 1 135 ? 27.483 -7.992 -13.994 1.00 91.44 135 VAL A N 1
ATOM 1011 C CA . VAL A 1 135 ? 28.306 -8.937 -14.762 1.00 91.44 135 VAL A CA 1
ATOM 1012 C C . VAL A 1 135 ? 28.497 -10.242 -13.974 1.00 91.44 135 VAL A C 1
ATOM 1014 O O . VAL A 1 135 ? 29.334 -10.302 -13.071 1.00 91.44 135 VAL A O 1
ATOM 1017 N N . PRO A 1 136 ? 27.811 -11.345 -14.339 1.00 89.44 136 PRO A N 1
ATOM 1018 C CA . PRO A 1 136 ? 26.886 -11.494 -15.469 1.00 89.44 136 PRO A CA 1
ATOM 1019 C C . PRO A 1 136 ? 25.549 -10.753 -15.260 1.00 89.44 136 PRO A C 1
ATOM 1021 O O . PRO A 1 136 ? 25.160 -10.573 -14.107 1.00 89.44 136 PRO A O 1
ATOM 1024 N N . PRO A 1 137 ? 24.822 -10.411 -16.348 1.00 85.69 137 PRO A N 1
ATOM 1025 C CA . PRO A 1 137 ? 23.536 -9.723 -16.248 1.00 85.69 137 PRO A CA 1
ATOM 1026 C C . PRO A 1 137 ? 22.539 -10.506 -15.408 1.00 85.69 137 PRO A C 1
ATOM 1028 O O . PRO A 1 137 ? 22.461 -11.740 -15.524 1.00 85.69 137 PRO A O 1
ATOM 1031 N N . ASN A 1 138 ? 21.765 -9.795 -14.598 1.00 91.12 138 ASN A N 1
ATOM 1032 C CA . ASN A 1 138 ? 20.722 -10.390 -13.785 1.00 91.12 138 ASN A CA 1
ATOM 1033 C C . ASN A 1 138 ? 19.412 -9.572 -13.893 1.00 91.12 138 ASN A C 1
ATOM 1035 O O . ASN A 1 138 ? 19.205 -8.897 -14.895 1.00 91.12 138 ASN A O 1
ATOM 1039 N N . VAL A 1 139 ? 18.447 -9.797 -12.995 1.00 91.94 139 VAL A N 1
ATOM 1040 C CA . VAL A 1 139 ? 17.133 -9.105 -13.004 1.00 91.94 139 VAL A CA 1
ATOM 1041 C C . VAL A 1 139 ? 16.802 -8.459 -11.654 1.0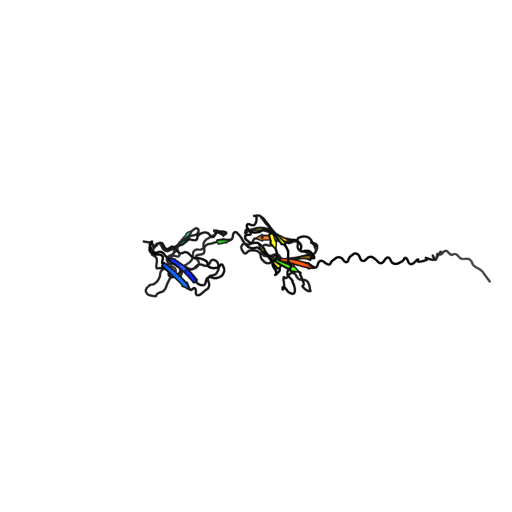0 91.94 139 VAL A C 1
ATOM 1043 O O . VAL A 1 139 ? 15.640 -8.210 -11.321 1.00 91.94 139 VAL A O 1
ATOM 1046 N N . GLN A 1 140 ? 17.821 -8.319 -10.819 1.00 92.31 140 GLN A N 1
ATOM 1047 C CA . GLN A 1 140 ? 17.759 -7.727 -9.499 1.00 92.31 140 GLN A CA 1
ATOM 1048 C C . GLN A 1 140 ? 18.172 -6.271 -9.635 1.00 92.31 140 GLN A C 1
ATOM 1050 O O . GLN A 1 140 ? 19.013 -5.925 -10.447 1.00 92.31 140 GLN A O 1
ATOM 1055 N N . ASP A 1 141 ? 17.518 -5.436 -8.844 1.00 92.75 141 ASP A N 1
ATOM 1056 C CA . ASP A 1 141 ? 18.001 -4.094 -8.572 1.00 92.75 141 ASP A CA 1
ATOM 1057 C C . ASP A 1 141 ? 18.998 -4.231 -7.415 1.00 92.75 141 ASP A C 1
ATOM 1059 O O . ASP A 1 141 ? 18.570 -4.488 -6.281 1.00 92.75 141 ASP A O 1
ATOM 1063 N N . ASP A 1 142 ? 20.294 -4.206 -7.728 1.00 91.31 142 ASP A N 1
ATOM 1064 C CA . ASP A 1 142 ? 21.375 -4.519 -6.795 1.00 91.31 142 ASP A CA 1
ATOM 1065 C C . ASP A 1 142 ? 21.662 -3.319 -5.866 1.00 91.31 142 ASP A C 1
ATOM 1067 O O . ASP A 1 142 ? 21.059 -3.175 -4.794 1.00 91.31 142 ASP A O 1
ATOM 1071 N N . ASP A 1 143 ? 22.585 -2.437 -6.248 1.00 92.00 143 ASP A N 1
ATOM 1072 C CA . ASP A 1 143 ? 22.896 -1.208 -5.518 1.00 92.00 143 ASP A CA 1
ATOM 1073 C C . ASP A 1 143 ? 23.229 -0.055 -6.479 1.00 92.00 143 ASP A C 1
ATOM 1075 O O . ASP A 1 143 ? 23.509 -0.304 -7.644 1.00 92.00 143 ASP A O 1
ATOM 1079 N N . PRO A 1 144 ? 23.208 1.216 -6.038 1.00 90.44 144 PRO A N 1
ATOM 1080 C CA . PRO A 1 144 ? 23.402 2.351 -6.943 1.00 90.44 144 PRO A CA 1
ATOM 1081 C C . PRO A 1 144 ? 24.776 2.448 -7.628 1.00 90.44 144 PRO A C 1
ATOM 1083 O O . PRO A 1 144 ? 24.896 3.224 -8.578 1.00 90.44 144 PRO A O 1
ATOM 1086 N N . ASP A 1 145 ? 25.808 1.753 -7.134 1.00 92.44 145 ASP A N 1
ATOM 1087 C CA . ASP A 1 145 ? 27.125 1.730 -7.780 1.00 92.44 145 ASP A CA 1
ATOM 1088 C C . ASP A 1 145 ? 27.130 0.748 -8.963 1.00 92.44 145 ASP A C 1
ATOM 1090 O O . ASP A 1 145 ? 27.707 1.066 -10.008 1.00 92.44 145 ASP A O 1
ATOM 1094 N N . GLU A 1 146 ? 26.478 -0.409 -8.813 1.00 95.38 146 GLU A N 1
ATOM 1095 C CA . GLU A 1 146 ? 26.323 -1.401 -9.889 1.00 95.38 146 GLU A CA 1
ATOM 1096 C C . GLU A 1 146 ? 25.180 -1.039 -10.849 1.00 95.38 146 GLU A C 1
ATOM 1098 O O . GLU A 1 146 ? 25.370 -1.083 -12.063 1.00 95.38 146 GLU A O 1
ATOM 1103 N N . ASP A 1 147 ? 24.053 -0.565 -10.312 1.00 97.12 147 ASP A N 1
ATOM 1104 C CA . ASP A 1 147 ? 22.839 -0.170 -11.029 1.00 97.12 147 ASP A CA 1
ATOM 1105 C C . ASP A 1 147 ? 22.515 1.336 -10.864 1.00 97.12 147 ASP A C 1
ATOM 1107 O O . ASP A 1 147 ? 21.599 1.735 -10.117 1.00 97.12 147 ASP A O 1
ATOM 1111 N N . PRO A 1 148 ? 23.259 2.228 -11.554 1.00 97.31 148 PRO A N 1
ATOM 1112 C CA . PRO A 1 148 ? 23.084 3.667 -11.427 1.00 97.31 148 PRO A CA 1
ATOM 1113 C C . PRO A 1 148 ? 21.680 4.152 -11.808 1.00 97.31 148 PRO A C 1
ATOM 1115 O O . PRO A 1 148 ? 21.094 3.674 -12.785 1.00 97.31 148 PRO A O 1
ATOM 1118 N N . PRO A 1 149 ? 21.155 5.177 -11.112 1.00 98.00 149 PRO A N 1
ATOM 1119 C CA . PRO A 1 149 ? 19.828 5.712 -11.385 1.00 98.00 149 PRO A CA 1
ATOM 1120 C C . PRO A 1 149 ? 19.747 6.441 -12.729 1.00 98.00 149 PRO A C 1
ATOM 1122 O O . PRO A 1 149 ? 20.683 7.130 -13.147 1.00 98.00 149 PRO A O 1
ATOM 1125 N N . ILE A 1 150 ? 18.583 6.359 -13.376 1.00 97.69 150 ILE A N 1
ATOM 1126 C CA . ILE A 1 150 ? 18.286 7.078 -14.619 1.00 97.69 150 ILE A CA 1
ATOM 1127 C C . ILE A 1 150 ? 17.161 8.090 -14.391 1.00 97.69 150 ILE A C 1
ATOM 1129 O O . ILE A 1 150 ? 16.108 7.783 -13.831 1.00 97.69 150 ILE A O 1
ATOM 1133 N N . ALA A 1 151 ? 17.382 9.317 -14.870 1.00 97.31 151 ALA A N 1
ATOM 1134 C CA . ALA A 1 151 ? 16.387 10.383 -14.880 1.00 97.31 151 ALA A CA 1
ATOM 1135 C C . ALA A 1 151 ? 15.445 10.231 -16.088 1.00 97.31 151 ALA A C 1
ATOM 1137 O O . ALA A 1 151 ? 15.890 10.377 -17.229 1.00 97.31 151 ALA A O 1
ATOM 1138 N N . THR A 1 152 ? 14.156 9.979 -15.853 1.00 97.94 152 THR A N 1
ATOM 1139 C CA . THR A 1 152 ? 13.139 9.908 -16.912 1.00 97.94 152 THR A CA 1
ATOM 1140 C C . THR A 1 152 ? 11.720 10.182 -16.409 1.00 97.94 152 THR A C 1
ATOM 1142 O O . THR A 1 152 ? 11.469 10.220 -15.204 1.00 97.94 152 THR A O 1
ATOM 1145 N N . GLU A 1 153 ? 10.791 10.381 -17.347 1.00 98.56 153 GLU A N 1
ATOM 1146 C CA . GLU A 1 153 ? 9.360 10.557 -17.094 1.00 98.56 153 GLU A CA 1
ATOM 1147 C C . GLU A 1 153 ? 8.640 9.200 -17.069 1.00 98.56 153 GLU A C 1
ATOM 1149 O O . GLU A 1 153 ? 8.828 8.356 -17.944 1.00 98.56 153 GLU A O 1
ATOM 1154 N N . LEU A 1 154 ? 7.746 9.028 -16.098 1.00 98.75 154 LEU A N 1
ATOM 1155 C CA . LEU A 1 154 ? 6.808 7.918 -16.009 1.00 98.75 154 LEU A CA 1
ATOM 1156 C C . LEU A 1 154 ? 5.382 8.449 -16.145 1.00 98.75 154 LEU A C 1
ATOM 1158 O O . LEU A 1 154 ? 5.024 9.487 -15.579 1.00 98.75 154 LEU A O 1
ATOM 1162 N N . ARG A 1 155 ? 4.529 7.686 -16.826 1.00 98.75 155 ARG A N 1
ATOM 1163 C CA . ARG A 1 155 ? 3.097 7.960 -16.984 1.00 98.75 155 ARG A CA 1
ATOM 1164 C C . ARG A 1 155 ? 2.257 6.829 -16.416 1.00 98.75 155 ARG A C 1
ATOM 1166 O O . ARG A 1 155 ? 2.604 5.662 -16.554 1.00 98.75 155 ARG A O 1
ATOM 1173 N N . LEU A 1 156 ? 1.121 7.172 -15.825 1.00 98.81 156 LEU A N 1
ATOM 1174 C CA . LEU A 1 156 ? 0.159 6.233 -15.268 1.00 98.81 156 LEU A CA 1
ATOM 1175 C C . LEU A 1 156 ? -1.198 6.402 -15.947 1.00 98.81 156 LEU A C 1
ATOM 1177 O O . LEU A 1 156 ? -1.801 7.474 -15.912 1.00 98.81 156 LEU A O 1
ATOM 1181 N N . SER A 1 157 ? -1.716 5.310 -16.498 1.00 98.62 157 SER A N 1
ATOM 1182 C CA . SER A 1 157 ? -3.090 5.214 -16.989 1.00 98.62 157 SER A CA 1
ATOM 1183 C C . SER A 1 157 ? -3.824 4.126 -16.220 1.00 98.62 157 SER A C 1
ATOM 1185 O O . SER A 1 157 ? -3.303 3.024 -16.091 1.00 98.62 157 SER A O 1
ATOM 1187 N N . CYS A 1 158 ? -5.021 4.413 -15.708 1.00 98.50 158 CYS A N 1
ATOM 1188 C CA . CYS A 1 158 ? -5.787 3.469 -14.895 1.00 98.50 158 CYS A CA 1
ATOM 1189 C C . CYS A 1 158 ? -7.269 3.444 -15.270 1.00 98.50 158 CYS A C 1
ATOM 1191 O O . CYS A 1 158 ? -7.841 4.454 -15.686 1.00 98.50 158 CYS A O 1
ATOM 1193 N N . ALA A 1 159 ? -7.901 2.295 -15.040 1.00 97.88 159 ALA A N 1
ATOM 1194 C CA . ALA A 1 159 ? -9.345 2.118 -15.048 1.00 97.88 159 ALA A CA 1
ATOM 1195 C C . ALA A 1 159 ? -9.793 1.431 -13.736 1.00 97.88 159 ALA A C 1
ATOM 1197 O O . ALA A 1 159 ? -9.469 0.256 -13.538 1.00 97.88 159 ALA A O 1
ATOM 1198 N N . PRO A 1 160 ? -10.538 2.122 -12.846 1.00 97.31 160 PRO A N 1
ATOM 1199 C CA . PRO A 1 160 ? -10.878 3.552 -12.892 1.00 97.31 160 PRO A CA 1
ATOM 1200 C C . PRO A 1 160 ? -9.643 4.470 -12.827 1.00 97.31 160 PRO A C 1
ATOM 1202 O O . PRO A 1 160 ? -8.573 4.052 -12.390 1.00 97.31 160 PRO A O 1
ATOM 1205 N N . ALA A 1 161 ? -9.796 5.716 -13.286 1.00 97.38 161 ALA A N 1
ATOM 1206 C CA . ALA A 1 161 ? -8.700 6.682 -13.372 1.00 97.38 161 ALA A CA 1
ATOM 1207 C C . ALA A 1 161 ? -8.108 7.033 -11.997 1.00 97.38 161 ALA A C 1
ATOM 1209 O O . ALA A 1 161 ? -8.826 7.076 -10.995 1.00 97.38 161 ALA A O 1
ATOM 1210 N N . SER A 1 162 ? -6.800 7.319 -11.970 1.00 96.31 162 SER A N 1
ATOM 1211 C CA . SER A 1 162 ? -6.121 7.817 -10.769 1.00 96.31 162 SER A CA 1
ATOM 1212 C C . SER A 1 162 ? -6.731 9.139 -10.302 1.00 96.31 162 SER A C 1
ATOM 1214 O O . SER A 1 162 ? -7.131 9.964 -11.124 1.00 96.31 162 SER A O 1
ATOM 1216 N N . SER A 1 163 ? -6.785 9.343 -8.983 1.00 95.12 163 SER A N 1
ATOM 1217 C CA . SER A 1 163 ? -7.180 10.631 -8.393 1.00 95.12 163 SER A CA 1
ATOM 1218 C C . SER A 1 163 ? -5.983 11.515 -8.021 1.00 95.12 163 SER A C 1
ATOM 1220 O O . SER A 1 163 ? -6.175 12.654 -7.600 1.00 95.12 163 SER A O 1
ATOM 1222 N N . GLY A 1 164 ? -4.762 10.986 -8.148 1.00 95.50 164 GLY A N 1
ATOM 1223 C CA . GLY A 1 164 ? -3.514 11.734 -8.020 1.00 95.50 164 GLY A CA 1
ATOM 1224 C C . GLY A 1 164 ? -2.895 12.058 -9.379 1.00 95.50 164 GLY A C 1
ATOM 1225 O O . GLY A 1 164 ? -3.533 11.913 -10.425 1.00 95.50 164 GLY A O 1
ATOM 1226 N N . ASP A 1 165 ? -1.628 12.464 -9.354 1.00 97.00 165 ASP A N 1
ATOM 1227 C CA . ASP A 1 165 ? -0.870 12.740 -10.571 1.00 97.00 165 ASP A CA 1
ATOM 1228 C C . ASP A 1 165 ? -0.728 11.481 -11.436 1.00 97.00 165 ASP A C 1
ATOM 1230 O O . ASP A 1 165 ? -0.576 10.361 -10.942 1.00 97.00 165 ASP A O 1
ATOM 1234 N N . THR A 1 166 ? -0.787 11.680 -12.751 1.00 98.31 166 THR A N 1
ATOM 1235 C CA . THR A 1 166 ? -0.633 10.625 -13.768 1.00 98.31 166 THR A CA 1
ATOM 1236 C C . THR A 1 166 ? 0.688 10.729 -14.519 1.00 98.31 166 THR A C 1
ATOM 1238 O O . THR A 1 166 ? 0.961 9.919 -15.397 1.00 98.31 166 THR A O 1
ATOM 1241 N N . VAL A 1 167 ? 1.522 11.707 -14.167 1.00 98.50 167 VAL A N 1
ATOM 1242 C CA . VAL A 1 167 ? 2.864 11.905 -14.711 1.00 98.50 167 VAL A CA 1
ATOM 1243 C C . VAL A 1 167 ? 3.790 12.219 -13.546 1.00 98.50 167 VAL A C 1
ATOM 1245 O O . VAL A 1 167 ? 3.440 13.015 -12.677 1.00 98.50 167 VAL A O 1
ATOM 1248 N N . THR A 1 168 ? 4.957 11.592 -13.519 1.00 98.44 168 THR A N 1
ATOM 1249 C CA . THR A 1 168 ? 6.009 11.868 -12.539 1.00 98.44 168 THR A CA 1
ATOM 1250 C C . THR A 1 168 ? 7.376 11.706 -13.196 1.00 98.44 168 THR A C 1
ATOM 1252 O O . THR A 1 168 ? 7.470 11.114 -14.266 1.00 98.44 168 THR A O 1
ATOM 1255 N N . ASN A 1 169 ? 8.430 12.231 -12.581 1.00 98.25 169 ASN A N 1
ATOM 1256 C CA . ASN A 1 169 ? 9.805 11.954 -12.997 1.00 98.25 169 ASN A CA 1
ATOM 1257 C C . ASN A 1 169 ? 10.499 11.142 -11.909 1.00 98.25 169 ASN A C 1
ATOM 1259 O O . ASN A 1 169 ? 10.128 11.249 -10.736 1.00 98.25 169 ASN A O 1
ATOM 1263 N N . THR A 1 170 ? 11.505 10.362 -12.289 1.00 98.38 170 THR A N 1
ATOM 1264 C CA . THR A 1 170 ? 12.390 9.754 -11.300 1.00 98.38 170 THR A CA 1
ATOM 1265 C C . THR A 1 170 ? 13.145 10.815 -10.500 1.00 98.38 170 THR A C 1
ATOM 1267 O O . THR A 1 170 ? 13.463 11.901 -10.997 1.00 98.38 170 THR A O 1
ATOM 1270 N N . ASP A 1 171 ? 13.401 10.512 -9.231 1.00 98.00 171 ASP A N 1
ATOM 1271 C CA . ASP A 1 171 ? 14.256 11.316 -8.367 1.00 98.00 171 ASP A CA 1
ATOM 1272 C C . ASP A 1 171 ? 15.750 11.036 -8.609 1.00 98.00 171 ASP A C 1
ATOM 1274 O O . ASP A 1 171 ? 16.136 10.319 -9.533 1.00 98.00 171 ASP A O 1
ATOM 1278 N N . ILE A 1 172 ? 16.611 11.649 -7.790 1.00 96.62 172 ILE A N 1
ATOM 1279 C CA . ILE A 1 172 ? 18.071 11.515 -7.905 1.00 96.62 172 ILE A CA 1
ATOM 1280 C C . ILE A 1 172 ? 18.560 10.076 -7.708 1.00 96.62 172 ILE A C 1
ATOM 1282 O O . ILE A 1 172 ? 19.616 9.719 -8.219 1.00 96.62 172 ILE A O 1
ATOM 1286 N N . ASP A 1 173 ? 17.777 9.263 -7.006 1.00 96.56 173 ASP A N 1
ATOM 1287 C CA . ASP A 1 173 ? 18.064 7.862 -6.728 1.00 96.56 173 ASP A CA 1
ATOM 1288 C C . ASP A 1 173 ? 17.347 6.939 -7.734 1.00 96.56 173 ASP A C 1
ATOM 1290 O O . ASP A 1 173 ? 17.383 5.714 -7.600 1.00 96.56 173 ASP A O 1
ATOM 1294 N N . GLY A 1 174 ? 16.713 7.505 -8.770 1.00 97.94 174 GLY A N 1
ATOM 1295 C CA . GLY A 1 174 ? 16.008 6.773 -9.820 1.00 97.94 174 GLY A CA 1
ATOM 1296 C C . GLY A 1 174 ? 14.608 6.317 -9.412 1.00 97.94 174 GLY A C 1
ATOM 1297 O O . GLY A 1 174 ? 13.955 5.628 -10.189 1.00 97.94 174 GLY A O 1
ATOM 1298 N N . ASN A 1 175 ? 14.117 6.673 -8.220 1.00 98.50 175 ASN A N 1
ATOM 1299 C CA . ASN A 1 175 ? 12.802 6.237 -7.753 1.00 98.50 175 ASN A CA 1
ATOM 1300 C C . ASN A 1 175 ? 11.688 7.085 -8.355 1.00 98.50 175 ASN A C 1
ATOM 1302 O O . ASN A 1 175 ? 11.811 8.300 -8.480 1.00 98.50 175 ASN A O 1
ATOM 1306 N N . TYR A 1 176 ? 10.543 6.465 -8.619 1.00 98.75 176 TYR A N 1
ATOM 1307 C CA . TYR A 1 176 ? 9.311 7.166 -8.959 1.00 98.75 176 TYR A CA 1
ATOM 1308 C C . TYR A 1 176 ? 8.135 6.675 -8.110 1.00 98.75 176 TYR A C 1
ATOM 1310 O O . TYR A 1 176 ? 8.140 5.585 -7.531 1.00 98.75 176 TYR A O 1
ATOM 1318 N N . ARG A 1 177 ? 7.092 7.507 -8.048 1.00 98.62 177 ARG A N 1
ATOM 1319 C CA . ARG A 1 177 ? 5.927 7.309 -7.184 1.00 98.62 177 ARG A CA 1
ATOM 1320 C C . ARG A 1 177 ? 4.665 7.871 -7.822 1.00 98.62 177 ARG A C 1
ATOM 1322 O O . ARG A 1 177 ? 4.628 9.049 -8.172 1.00 98.62 177 ARG A O 1
ATOM 1329 N N . PHE A 1 178 ? 3.603 7.074 -7.830 1.00 98.69 178 PHE A N 1
ATOM 1330 C CA . PHE A 1 178 ? 2.230 7.525 -8.033 1.00 98.69 178 PHE A CA 1
ATOM 1331 C C . PHE A 1 178 ? 1.436 7.353 -6.742 1.00 98.69 178 PHE A C 1
ATOM 1333 O O . PHE A 1 178 ? 1.478 6.303 -6.100 1.00 98.69 178 PHE A O 1
ATOM 1340 N N . SER A 1 179 ? 0.700 8.392 -6.359 1.00 96.62 179 SER A N 1
ATOM 1341 C CA . SER A 1 179 ? -0.133 8.391 -5.155 1.00 96.62 179 SER A CA 1
ATOM 1342 C C . SER A 1 179 ? -1.613 8.458 -5.514 1.00 96.62 179 SER A C 1
ATOM 1344 O O . SER A 1 179 ? -1.979 8.829 -6.628 1.00 96.62 179 SER A O 1
ATOM 1346 N N . ARG A 1 180 ? -2.466 8.106 -4.548 1.00 95.12 180 ARG A N 1
ATOM 1347 C CA . ARG A 1 180 ? -3.928 8.132 -4.682 1.00 95.12 180 ARG A CA 1
ATOM 1348 C C . ARG A 1 180 ? -4.469 7.326 -5.878 1.00 95.12 180 ARG A C 1
ATOM 1350 O O . ARG A 1 180 ? -5.438 7.734 -6.533 1.00 95.12 180 ARG A O 1
ATOM 1357 N N . VAL A 1 181 ? -3.855 6.173 -6.147 1.00 97.94 181 VAL A N 1
ATOM 1358 C CA . VAL A 1 181 ? -4.271 5.267 -7.223 1.00 97.94 181 VAL A CA 1
ATOM 1359 C C . VAL A 1 181 ? -5.359 4.325 -6.700 1.00 97.94 181 VAL A C 1
ATOM 1361 O O . VAL A 1 181 ? -5.136 3.703 -5.662 1.00 97.94 181 VAL A O 1
ATOM 1364 N N . PRO A 1 182 ? -6.533 4.208 -7.349 1.00 97.12 182 PRO A N 1
ATOM 1365 C CA . PRO A 1 182 ? -7.626 3.405 -6.816 1.00 97.12 182 PRO A CA 1
ATOM 1366 C C . PRO A 1 182 ? -7.241 1.936 -6.642 1.00 97.12 182 PRO A C 1
ATOM 1368 O O . PRO A 1 182 ? -6.737 1.297 -7.565 1.00 97.12 182 PRO A O 1
ATOM 1371 N N . VAL A 1 183 ? -7.522 1.388 -5.463 1.00 96.44 183 VAL A N 1
ATOM 1372 C CA . VAL A 1 183 ? -7.338 -0.037 -5.177 1.00 96.44 183 VAL A CA 1
ATOM 1373 C C . VAL A 1 183 ? -8.252 -0.861 -6.082 1.00 96.44 183 VAL A C 1
ATOM 1375 O O . VAL A 1 183 ? -9.427 -0.544 -6.263 1.00 96.44 183 VAL A O 1
ATOM 1378 N N . GLY A 1 184 ? -7.707 -1.922 -6.673 1.00 96.75 184 GLY A N 1
ATOM 1379 C CA . GLY A 1 184 ? -8.395 -2.767 -7.647 1.00 96.75 184 GLY A CA 1
ATOM 1380 C C . GLY A 1 184 ? -8.465 -2.190 -9.064 1.00 96.75 184 GLY A C 1
ATOM 1381 O O . GLY A 1 184 ? -8.958 -2.881 -9.955 1.00 96.75 184 GLY A O 1
ATOM 1382 N N . ALA A 1 185 ? -7.967 -0.971 -9.312 1.00 98.25 185 ALA A N 1
ATOM 1383 C CA . ALA A 1 185 ? -7.862 -0.460 -10.675 1.00 98.25 185 ALA A CA 1
ATOM 1384 C C . ALA A 1 185 ? -6.895 -1.305 -11.505 1.00 98.25 185 ALA A C 1
ATOM 1386 O O . ALA A 1 185 ? -5.865 -1.758 -11.008 1.00 98.25 185 ALA A O 1
ATOM 1387 N N . THR A 1 186 ? -7.219 -1.482 -12.784 1.00 98.75 186 THR A N 1
ATOM 1388 C CA . THR A 1 186 ? -6.249 -1.978 -13.764 1.00 98.75 186 THR A CA 1
ATOM 1389 C C . THR A 1 186 ? -5.463 -0.787 -14.281 1.00 98.75 186 THR A C 1
ATOM 1391 O O . THR A 1 186 ? -6.048 0.121 -14.873 1.00 98.75 186 THR A O 1
ATOM 1394 N N . CYS A 1 187 ? -4.159 -0.782 -14.037 1.00 98.81 187 CYS A N 1
ATOM 1395 C CA . CYS A 1 187 ? -3.266 0.309 -14.390 1.00 98.81 187 CYS A CA 1
ATOM 1396 C C . CYS A 1 187 ? -2.162 -0.154 -15.337 1.00 98.81 187 CYS A C 1
ATOM 1398 O O . CYS A 1 187 ? -1.756 -1.314 -15.309 1.00 98.81 187 CYS A O 1
ATOM 1400 N N . VAL A 1 188 ? -1.662 0.781 -16.139 1.00 98.81 188 VAL A N 1
ATOM 1401 C CA . VAL A 1 188 ? -0.454 0.660 -16.951 1.00 98.81 188 VAL A CA 1
ATOM 1402 C C . VAL A 1 188 ? 0.481 1.794 -16.550 1.00 98.81 188 VAL A C 1
ATOM 1404 O O . VAL A 1 188 ? 0.134 2.968 -16.703 1.00 98.81 188 VAL A O 1
ATOM 1407 N N . ILE A 1 189 ? 1.647 1.433 -16.024 1.00 98.88 189 ILE A N 1
ATOM 1408 C CA . ILE A 1 189 ? 2.783 2.338 -15.849 1.00 98.88 189 ILE A CA 1
ATOM 1409 C C . ILE A 1 189 ? 3.561 2.311 -17.162 1.00 98.88 189 ILE A C 1
ATOM 1411 O O . ILE A 1 189 ? 3.841 1.230 -17.668 1.00 98.88 189 ILE A O 1
ATOM 1415 N N . THR A 1 190 ? 3.857 3.471 -17.736 1.00 98.69 190 THR A N 1
ATOM 1416 C CA . THR A 1 190 ? 4.649 3.625 -18.962 1.00 98.69 190 THR A CA 1
ATOM 1417 C C . THR A 1 190 ? 5.888 4.434 -18.644 1.00 98.69 190 THR A C 1
ATOM 1419 O O . THR A 1 190 ? 5.766 5.547 -18.135 1.00 98.69 190 THR A O 1
ATOM 1422 N N . GLU A 1 191 ? 7.053 3.896 -18.958 1.00 98.50 191 GLU A N 1
ATOM 1423 C CA . GLU A 1 191 ? 8.297 4.644 -18.960 1.00 98.50 191 GLU A CA 1
ATOM 1424 C C . GLU A 1 191 ? 8.491 5.301 -20.322 1.00 98.50 191 GLU A C 1
ATOM 1426 O O . GLU A 1 191 ? 8.423 4.639 -21.357 1.00 98.50 191 GLU A O 1
ATOM 1431 N N . LEU A 1 192 ? 8.714 6.616 -20.327 1.00 97.19 192 LEU A N 1
ATOM 1432 C CA . LEU A 1 192 ? 9.194 7.290 -21.523 1.00 97.19 192 LEU A CA 1
ATOM 1433 C C . LEU A 1 192 ? 10.660 6.902 -21.719 1.00 97.19 192 LEU A C 1
ATOM 1435 O O . LEU A 1 192 ? 11.483 7.225 -20.863 1.00 97.19 192 LEU A O 1
ATOM 1439 N N . GLN A 1 193 ? 10.989 6.246 -22.835 1.00 95.50 193 GLN A N 1
ATOM 1440 C CA . GLN A 1 193 ? 12.328 5.689 -23.040 1.00 95.50 193 GLN A CA 1
ATOM 1441 C C . GLN A 1 193 ? 13.417 6.763 -22.822 1.00 95.50 193 GLN A C 1
ATOM 1443 O O . GLN A 1 193 ? 13.469 7.753 -23.572 1.00 95.50 193 GLN A O 1
ATOM 1448 N N . PRO A 1 194 ? 14.344 6.558 -21.866 1.00 94.88 194 PRO A N 1
ATOM 1449 C CA . PRO A 1 194 ? 15.442 7.484 -21.631 1.00 94.88 194 PRO A CA 1
ATOM 1450 C C . PRO A 1 194 ? 16.356 7.609 -22.857 1.00 94.88 194 PRO A C 1
ATOM 1452 O O . PRO A 1 194 ? 16.784 6.624 -23.469 1.00 94.88 194 PRO A O 1
ATOM 1455 N N . ALA A 1 195 ? 16.705 8.843 -23.227 1.00 92.62 195 ALA A N 1
ATOM 1456 C CA . ALA A 1 195 ? 17.573 9.085 -24.374 1.00 92.62 195 ALA A CA 1
ATOM 1457 C C . ALA A 1 195 ? 18.969 8.478 -24.153 1.00 92.62 195 ALA A C 1
ATOM 1459 O O . ALA A 1 195 ? 19.648 8.789 -23.179 1.00 92.62 195 ALA A O 1
ATOM 1460 N N . GLY A 1 196 ? 19.427 7.658 -25.102 1.00 92.31 196 GLY A N 1
ATOM 1461 C CA . GLY A 1 196 ? 20.734 6.994 -25.018 1.00 92.31 196 GLY A CA 1
ATOM 1462 C C . GLY A 1 196 ? 20.703 5.595 -24.401 1.00 92.31 196 GLY A C 1
ATOM 1463 O O . GLY A 1 196 ? 21.754 4.960 -24.345 1.00 92.31 196 GLY A O 1
ATOM 1464 N N . PHE A 1 197 ? 19.523 5.092 -24.039 1.00 94.38 197 PHE A N 1
ATOM 1465 C CA . PHE A 1 197 ? 19.327 3.766 -23.456 1.00 94.38 197 PHE A CA 1
ATOM 1466 C C . PHE A 1 197 ? 18.437 2.875 -24.340 1.00 94.38 197 PHE A C 1
ATOM 1468 O O . PHE A 1 197 ? 17.834 3.355 -25.310 1.00 94.38 197 PHE A O 1
ATOM 1475 N N . ASN A 1 198 ? 18.486 1.567 -24.093 1.00 94.88 198 ASN A N 1
ATOM 1476 C CA . ASN A 1 198 ? 17.519 0.594 -24.590 1.00 94.88 198 ASN A CA 1
ATOM 1477 C C . ASN A 1 198 ? 16.999 -0.213 -23.403 1.00 94.88 198 ASN A C 1
ATOM 1479 O O . ASN A 1 198 ? 17.800 -0.586 -22.542 1.00 94.88 198 ASN A O 1
ATOM 1483 N N . ASN A 1 199 ? 15.743 -0.634 -23.490 1.00 95.31 199 ASN A N 1
ATOM 1484 C CA . ASN A 1 199 ? 15.149 -1.570 -22.546 1.00 95.31 199 ASN A CA 1
ATOM 1485 C C . ASN A 1 199 ? 16.040 -2.802 -22.314 1.00 95.31 199 ASN A C 1
ATOM 1487 O O . ASN A 1 199 ? 16.528 -3.412 -23.276 1.00 95.31 199 ASN A O 1
ATOM 1491 N N . ALA A 1 200 ? 16.233 -3.181 -21.052 1.00 94.88 200 ALA A N 1
ATOM 1492 C CA . ALA A 1 200 ? 16.879 -4.429 -20.655 1.00 94.88 200 ALA A CA 1
ATOM 1493 C C . ALA A 1 200 ? 15.833 -5.453 -20.195 1.00 94.88 200 ALA A C 1
ATOM 1495 O O . ALA A 1 200 ? 15.682 -6.512 -20.821 1.00 94.88 200 ALA A O 1
ATOM 1496 N N . TYR A 1 201 ? 15.118 -5.120 -19.119 1.00 95.75 201 TYR A N 1
ATOM 1497 C CA . TYR A 1 201 ? 13.993 -5.870 -18.563 1.00 95.75 201 TYR A CA 1
ATOM 1498 C C . TYR A 1 201 ? 13.133 -4.958 -17.679 1.00 95.75 201 TYR A C 1
ATOM 1500 O O . TYR A 1 201 ? 13.594 -3.932 -17.189 1.00 95.75 201 TYR A O 1
ATOM 1508 N N . ASN A 1 202 ? 11.902 -5.388 -17.401 1.00 97.44 202 ASN A N 1
ATOM 1509 C CA . ASN A 1 202 ? 11.085 -4.812 -16.336 1.00 97.44 202 ASN A CA 1
ATOM 1510 C C . ASN A 1 202 ? 10.888 -5.841 -15.223 1.00 97.44 202 ASN A C 1
ATOM 1512 O O . ASN A 1 202 ? 10.678 -7.026 -15.492 1.00 97.44 202 ASN A O 1
ATOM 1516 N N . THR A 1 203 ? 10.864 -5.380 -13.975 1.00 97.19 203 THR A N 1
ATOM 1517 C CA . THR A 1 203 ? 10.446 -6.200 -12.832 1.00 97.19 203 THR A CA 1
ATOM 1518 C C . THR A 1 203 ? 9.087 -5.720 -12.358 1.00 97.19 203 THR A C 1
ATOM 1520 O O . THR A 1 203 ? 8.876 -4.535 -12.119 1.00 97.19 203 THR A O 1
ATOM 1523 N N . MET A 1 204 ? 8.134 -6.642 -12.245 1.00 97.94 204 MET A N 1
ATOM 1524 C CA . MET A 1 204 ? 6.787 -6.318 -11.791 1.00 97.94 204 MET A CA 1
ATOM 1525 C C . MET A 1 204 ? 6.693 -6.377 -10.269 1.00 97.94 204 MET A C 1
ATOM 1527 O O . MET A 1 204 ? 7.068 -7.374 -9.648 1.00 97.94 204 MET A O 1
ATOM 1531 N N . GLY A 1 205 ? 6.098 -5.343 -9.681 1.00 98.00 205 GLY A N 1
ATOM 1532 C CA . GLY A 1 205 ? 5.698 -5.353 -8.284 1.00 98.00 205 GLY A CA 1
ATOM 1533 C C . GLY A 1 205 ? 4.445 -6.208 -8.034 1.00 98.00 205 GLY A C 1
ATOM 1534 O O . GLY A 1 205 ? 3.869 -6.815 -8.948 1.00 98.00 205 GLY A O 1
ATOM 1535 N N . PRO A 1 206 ? 3.961 -6.243 -6.779 1.00 98.44 206 PRO A N 1
ATOM 1536 C CA . PRO A 1 206 ? 2.716 -6.914 -6.421 1.00 98.44 206 PRO A CA 1
ATOM 1537 C C . PRO A 1 206 ? 1.538 -6.499 -7.314 1.00 98.44 206 PRO A C 1
ATOM 1539 O O . PRO A 1 206 ? 1.304 -5.314 -7.543 1.00 98.44 206 PRO A O 1
ATOM 1542 N N . GLY A 1 207 ? 0.770 -7.478 -7.795 1.00 98.12 207 GLY A N 1
ATOM 1543 C CA . GLY A 1 207 ? -0.372 -7.240 -8.687 1.00 98.12 207 GLY A CA 1
ATOM 1544 C C . GLY A 1 207 ? -0.024 -7.122 -10.175 1.00 98.12 207 GLY A C 1
ATOM 1545 O O . GLY A 1 207 ? -0.938 -6.914 -10.972 1.00 98.12 207 GLY A O 1
ATOM 1546 N N . GLY A 1 208 ? 1.250 -7.269 -10.557 1.00 98.19 208 GLY A N 1
ATOM 1547 C CA . GLY A 1 208 ? 1.689 -7.301 -11.952 1.00 98.19 208 GLY A CA 1
ATOM 1548 C C . GLY A 1 208 ? 1.003 -8.383 -12.791 1.00 98.19 208 GLY A C 1
ATOM 1549 O O . GLY A 1 208 ? 0.762 -9.498 -12.326 1.00 98.19 208 GLY A O 1
ATOM 1550 N N . LEU A 1 209 ? 0.682 -8.030 -14.034 1.00 98.12 209 LEU A N 1
ATOM 1551 C CA . LEU A 1 209 ? 0.001 -8.877 -15.013 1.00 98.12 209 LEU A CA 1
ATOM 1552 C C . LEU A 1 209 ? 0.867 -9.146 -16.248 1.00 98.12 209 LEU A C 1
ATOM 1554 O O . LEU A 1 209 ? 0.905 -10.276 -16.732 1.00 98.12 209 LEU A O 1
ATOM 1558 N N . SER A 1 210 ? 1.529 -8.112 -16.770 1.00 97.88 210 SER A N 1
ATOM 1559 C CA . SER A 1 210 ? 2.394 -8.190 -17.950 1.00 97.88 210 SER A CA 1
ATOM 1560 C C . SER A 1 210 ? 3.320 -6.981 -18.043 1.00 97.88 210 SER A C 1
ATOM 1562 O O . SER A 1 210 ? 3.015 -5.922 -17.495 1.00 97.88 210 SER A O 1
ATOM 1564 N N . GLU A 1 211 ? 4.405 -7.115 -18.800 1.00 97.25 211 GLU A N 1
ATOM 1565 C CA . GLU A 1 211 ? 5.380 -6.052 -19.045 1.00 97.25 211 GLU A CA 1
ATOM 1566 C C . GLU A 1 211 ? 5.911 -6.076 -20.490 1.00 97.25 211 GLU A C 1
ATOM 1568 O O . GLU A 1 211 ? 5.619 -7.012 -21.242 1.00 97.25 211 GLU A O 1
ATOM 1573 N N . THR A 1 212 ? 6.625 -5.020 -20.898 1.00 96.06 212 THR A N 1
ATOM 1574 C CA . THR A 1 212 ? 7.221 -4.894 -22.243 1.00 96.06 212 THR A CA 1
ATOM 1575 C C . THR A 1 212 ? 8.691 -4.448 -22.253 1.00 96.06 212 THR A C 1
ATOM 1577 O O . THR A 1 212 ? 9.163 -3.995 -23.290 1.00 96.06 212 THR A O 1
ATOM 1580 N N . GLY A 1 213 ? 9.422 -4.532 -21.144 1.00 87.06 213 GLY A N 1
ATOM 1581 C CA . GLY A 1 213 ? 10.805 -4.064 -20.982 1.00 87.06 213 GLY A CA 1
ATOM 1582 C C . GLY A 1 213 ? 11.891 -5.012 -21.492 1.00 87.06 213 GLY A C 1
ATOM 1583 O O . GLY A 1 213 ? 13.064 -4.762 -21.264 1.00 87.06 213 GLY A O 1
ATOM 1584 N N . GLY A 1 214 ? 11.560 -6.115 -22.166 1.00 84.12 214 GLY A N 1
ATOM 1585 C CA . GLY A 1 214 ? 12.587 -7.014 -22.708 1.00 84.12 214 GLY A CA 1
ATOM 1586 C C . GLY A 1 214 ? 13.494 -6.349 -23.756 1.00 84.12 214 GLY A C 1
ATOM 1587 O O . GLY A 1 214 ? 13.052 -5.496 -24.522 1.00 84.12 214 GLY A O 1
ATOM 1588 N N . ALA A 1 215 ? 14.745 -6.813 -23.873 1.00 76.38 215 ALA A N 1
ATOM 1589 C CA . ALA A 1 215 ? 15.739 -6.311 -24.838 1.00 76.38 215 ALA A CA 1
ATOM 1590 C C . ALA A 1 215 ? 15.257 -6.220 -26.305 1.00 76.38 215 ALA A C 1
ATOM 1592 O O . ALA A 1 215 ? 15.785 -5.445 -27.105 1.00 76.38 215 ALA A O 1
ATOM 1593 N N . GLN A 1 216 ? 14.247 -7.006 -26.690 1.00 74.44 216 GLN A N 1
ATOM 1594 C CA . GLN A 1 216 ? 13.633 -6.963 -28.020 1.00 74.44 216 GLN A CA 1
ATOM 1595 C C . GLN A 1 216 ? 12.785 -5.703 -28.263 1.00 74.44 216 GLN A C 1
ATOM 1597 O O . GLN A 1 216 ? 12.539 -5.360 -29.420 1.00 74.44 216 GLN A O 1
ATOM 1602 N N . SER A 1 217 ? 12.364 -5.007 -27.206 1.00 77.44 217 SER A N 1
ATOM 1603 C CA . SER A 1 217 ? 11.598 -3.757 -27.264 1.00 77.44 217 SER A CA 1
ATOM 1604 C C . SER A 1 217 ? 12.448 -2.560 -27.697 1.00 77.44 217 SER A C 1
ATOM 1606 O O . SER A 1 217 ? 11.915 -1.539 -28.137 1.00 77.44 217 SER A O 1
ATOM 1608 N N . GLY A 1 218 ? 13.778 -2.700 -27.677 1.00 83.00 218 GLY A N 1
ATOM 1609 C CA . GLY A 1 218 ? 14.699 -1.710 -28.221 1.00 83.00 218 GLY A CA 1
ATOM 1610 C C . GLY A 1 218 ? 14.572 -0.360 -27.515 1.00 83.00 218 GLY A C 1
ATOM 1611 O O . GLY A 1 218 ? 14.674 -0.299 -26.299 1.00 83.00 218 GLY A O 1
ATOM 1612 N N . ARG A 1 219 ? 14.367 0.712 -28.292 1.00 86.38 219 ARG A N 1
ATOM 1613 C CA . ARG A 1 219 ? 14.319 2.115 -27.824 1.00 86.38 219 ARG A CA 1
ATOM 1614 C C . ARG A 1 219 ? 12.896 2.685 -27.734 1.00 86.38 219 ARG A C 1
ATOM 1616 O O . ARG A 1 219 ? 12.709 3.886 -27.927 1.00 86.38 219 ARG A O 1
ATOM 1623 N N . GLY A 1 220 ? 11.888 1.827 -27.627 1.00 91.00 220 GLY A N 1
ATOM 1624 C CA . GLY A 1 220 ? 10.509 2.264 -27.417 1.00 91.00 220 GLY A CA 1
ATOM 1625 C C . GLY A 1 220 ? 10.187 2.353 -25.932 1.00 91.00 220 GLY A C 1
ATOM 1626 O O . GLY A 1 220 ? 10.797 1.645 -25.142 1.00 91.00 220 GLY A O 1
ATOM 1627 N N . ASP A 1 221 ? 9.205 3.176 -25.578 1.00 96.62 221 ASP A N 1
ATOM 1628 C CA . ASP A 1 221 ? 8.621 3.189 -24.235 1.00 96.62 221 ASP A CA 1
ATOM 1629 C C . ASP A 1 221 ? 8.246 1.768 -23.798 1.00 96.62 221 ASP A C 1
ATOM 1631 O O . ASP A 1 221 ? 7.673 0.997 -24.582 1.00 96.62 221 ASP A O 1
ATOM 1635 N N . SER A 1 222 ? 8.522 1.435 -22.541 1.00 96.81 222 SER A N 1
ATOM 1636 C CA . SER A 1 222 ? 8.113 0.163 -21.958 1.00 96.81 222 SER A CA 1
ATOM 1637 C C . SER A 1 222 ? 7.053 0.344 -20.885 1.00 96.81 222 SER A C 1
ATOM 1639 O O . SER A 1 222 ? 6.780 1.442 -20.397 1.00 96.81 222 SER A O 1
ATOM 1641 N N . THR A 1 223 ? 6.361 -0.748 -20.570 1.00 98.50 223 THR A N 1
ATOM 1642 C CA . THR A 1 223 ? 5.181 -0.711 -19.716 1.00 98.50 223 THR A CA 1
ATOM 1643 C C . THR A 1 223 ? 5.164 -1.833 -18.694 1.00 98.50 223 THR A C 1
ATOM 1645 O O . THR A 1 223 ? 5.742 -2.900 -18.909 1.00 98.50 223 THR A O 1
ATOM 1648 N N . ILE A 1 224 ? 4.457 -1.588 -17.592 1.00 98.75 224 ILE A N 1
ATOM 1649 C CA . ILE A 1 224 ? 4.052 -2.585 -16.601 1.00 98.75 224 ILE A CA 1
ATOM 1650 C C . ILE A 1 224 ? 2.545 -2.443 -16.394 1.00 98.75 224 ILE A C 1
ATOM 1652 O O . ILE A 1 224 ? 2.061 -1.388 -15.980 1.00 98.75 224 ILE A O 1
ATOM 1656 N N . GLN A 1 225 ? 1.796 -3.507 -16.671 1.00 98.81 225 GLN A N 1
ATOM 1657 C CA . GLN A 1 225 ? 0.368 -3.592 -16.390 1.00 98.81 225 GLN A CA 1
ATOM 1658 C C . GLN A 1 225 ? 0.136 -4.320 -15.065 1.00 98.81 225 GLN A C 1
ATOM 1660 O O . GLN A 1 225 ? 0.729 -5.371 -14.827 1.00 98.81 225 GLN A O 1
ATOM 1665 N N . LEU A 1 226 ? -0.758 -3.803 -14.219 1.00 98.81 226 LEU A N 1
ATOM 1666 C CA . LEU A 1 226 ? -1.066 -4.378 -12.907 1.00 98.81 226 LEU A CA 1
ATOM 1667 C C . LEU A 1 226 ? -2.521 -4.143 -12.473 1.00 98.81 226 LEU A C 1
ATOM 1669 O O . LEU A 1 226 ? -3.189 -3.230 -12.960 1.00 98.81 226 LEU A O 1
ATOM 1673 N N . VAL A 1 227 ? -2.994 -4.942 -11.515 1.00 98.69 227 VAL A N 1
ATOM 1674 C CA . VAL A 1 227 ? -4.182 -4.633 -10.701 1.00 98.69 227 VAL A CA 1
ATOM 1675 C C . VAL A 1 227 ? -3.717 -4.138 -9.342 1.00 98.69 227 VAL A C 1
ATOM 1677 O O . VAL A 1 227 ? -3.001 -4.853 -8.646 1.00 98.69 227 VAL A O 1
ATOM 1680 N N . VAL A 1 228 ? -4.121 -2.926 -8.961 1.00 98.44 228 VAL A N 1
ATOM 1681 C CA . VAL A 1 228 ? -3.606 -2.230 -7.772 1.00 98.44 228 VAL A CA 1
ATOM 1682 C C . VAL A 1 228 ? -3.985 -2.976 -6.487 1.00 98.44 228 VAL A C 1
ATOM 1684 O O . VAL A 1 228 ? -5.171 -3.021 -6.141 1.00 98.44 228 VAL A O 1
ATOM 1687 N N . PRO A 1 229 ? -3.022 -3.534 -5.730 1.00 96.81 229 PRO A N 1
ATOM 1688 C CA . PRO A 1 229 ? -3.316 -4.165 -4.450 1.00 96.81 229 PRO A CA 1
ATOM 1689 C C . PRO A 1 229 ? -3.644 -3.120 -3.371 1.00 96.81 229 PRO A C 1
ATOM 1691 O O . PRO A 1 229 ? -3.144 -1.996 -3.437 1.00 96.81 229 PRO A O 1
ATOM 1694 N N . PRO A 1 230 ? -4.394 -3.481 -2.312 1.00 90.50 230 PRO A N 1
ATOM 1695 C CA . PRO A 1 230 ? -4.687 -2.567 -1.199 1.00 90.50 230 PRO A CA 1
ATOM 1696 C C . PRO A 1 230 ? -3.435 -2.081 -0.459 1.00 90.50 230 PRO A C 1
ATOM 1698 O O . PRO A 1 230 ? -3.424 -1.001 0.120 1.00 90.50 230 PRO A O 1
ATOM 1701 N N . THR A 1 231 ? -2.368 -2.881 -0.485 1.00 91.19 231 THR A N 1
ATOM 1702 C CA . THR A 1 231 ? -1.062 -2.562 0.108 1.00 91.19 231 THR A CA 1
ATOM 1703 C C . THR A 1 231 ? -0.182 -1.694 -0.794 1.00 91.19 231 THR A C 1
ATOM 1705 O O . THR A 1 231 ? 0.930 -1.352 -0.399 1.00 91.19 231 THR A O 1
ATOM 1708 N N . GLY A 1 232 ? -0.648 -1.362 -2.001 1.00 96.38 232 GLY A N 1
ATOM 1709 C CA . GLY A 1 232 ? 0.161 -0.750 -3.050 1.00 96.38 232 GLY A CA 1
ATOM 1710 C C . GLY A 1 232 ? 0.993 -1.757 -3.837 1.00 96.38 232 GLY A C 1
ATOM 1711 O O . GLY A 1 232 ? 0.944 -2.967 -3.596 1.00 96.38 232 GLY A O 1
ATOM 1712 N N . SER A 1 233 ? 1.747 -1.232 -4.800 1.00 98.50 233 SER A N 1
ATOM 1713 C CA . SER A 1 233 ? 2.654 -2.001 -5.652 1.00 98.50 233 SER A CA 1
ATOM 1714 C C . SER A 1 233 ? 3.994 -1.280 -5.756 1.00 98.50 233 SER A C 1
ATOM 1716 O O . SER A 1 233 ? 4.118 -0.270 -6.446 1.00 98.50 233 SER A O 1
ATOM 1718 N N . PHE A 1 234 ? 4.992 -1.791 -5.041 1.00 98.06 234 PHE A N 1
ATOM 1719 C CA . PHE A 1 234 ? 6.371 -1.307 -5.087 1.00 98.06 234 PHE A CA 1
ATOM 1720 C C . PHE A 1 234 ? 7.261 -2.326 -5.802 1.00 98.06 234 PHE A C 1
ATOM 1722 O O . PHE A 1 234 ? 6.916 -3.508 -5.853 1.00 98.06 234 PHE A O 1
ATOM 1729 N N . GLY A 1 235 ? 8.397 -1.872 -6.333 1.00 97.38 235 GLY A N 1
ATOM 1730 C CA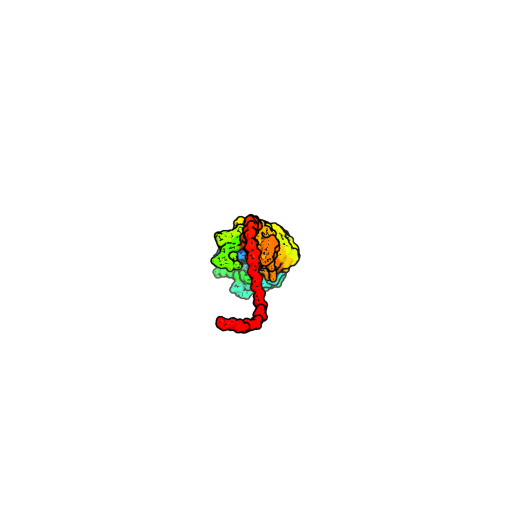 . GLY A 1 235 ? 9.301 -2.709 -7.129 1.00 97.38 235 GLY A CA 1
ATOM 1731 C C . GLY A 1 235 ? 8.847 -2.890 -8.578 1.00 97.38 235 GLY A C 1
ATOM 1732 O O . GLY A 1 235 ? 9.207 -3.878 -9.206 1.00 97.38 235 GLY A O 1
ATOM 1733 N N . ASN A 1 236 ? 8.029 -1.966 -9.098 1.00 98.44 236 ASN A N 1
ATOM 1734 C CA . ASN A 1 236 ? 7.722 -1.882 -10.526 1.00 98.44 236 ASN A CA 1
ATOM 1735 C C . ASN A 1 236 ? 8.898 -1.205 -11.242 1.00 98.44 236 ASN A C 1
ATOM 1737 O O . ASN A 1 236 ? 8.879 0.004 -11.461 1.00 98.44 236 ASN A O 1
ATOM 1741 N N . ASN A 1 237 ? 9.955 -1.955 -11.517 1.00 98.38 237 ASN A N 1
ATOM 1742 C CA . ASN A 1 237 ? 11.221 -1.398 -11.977 1.00 98.38 237 ASN A CA 1
ATOM 1743 C C . ASN A 1 237 ? 11.367 -1.476 -13.498 1.00 98.38 237 ASN A C 1
ATOM 1745 O O . ASN A 1 237 ? 10.898 -2.436 -14.112 1.00 98.38 237 ASN A O 1
ATOM 1749 N N . PHE A 1 238 ? 12.063 -0.489 -14.057 1.00 98.25 238 PHE A N 1
ATOM 1750 C CA . PHE A 1 238 ? 12.461 -0.408 -15.459 1.00 98.25 238 PHE A CA 1
ATOM 1751 C C . PHE A 1 238 ? 13.990 -0.408 -15.521 1.00 98.25 238 PHE A C 1
ATOM 1753 O O . PHE A 1 238 ? 14.633 0.532 -15.049 1.00 98.25 238 PHE A O 1
ATOM 1760 N N . ALA A 1 239 ? 14.571 -1.493 -16.022 1.00 97.44 239 ALA A N 1
ATOM 1761 C CA . ALA A 1 239 ? 16.012 -1.633 -16.150 1.00 97.44 239 ALA A CA 1
ATOM 1762 C C . ALA A 1 239 ? 16.428 -1.404 -17.601 1.00 97.44 239 ALA A C 1
ATOM 1764 O O . ALA A 1 239 ? 15.860 -1.971 -18.537 1.00 97.44 239 ALA A O 1
ATOM 1765 N N . GLU A 1 240 ? 17.477 -0.615 -17.769 1.00 96.94 240 GLU A N 1
ATOM 1766 C CA . GLU A 1 240 ? 17.971 -0.150 -19.052 1.00 96.94 240 GLU A CA 1
ATOM 1767 C C . GLU A 1 240 ? 19.373 -0.680 -19.335 1.00 96.94 240 GLU A C 1
ATOM 1769 O O . GLU A 1 240 ? 20.136 -1.020 -18.442 1.00 96.94 240 GLU A O 1
ATOM 1774 N N . THR A 1 241 ? 19.765 -0.691 -20.602 1.00 94.38 241 THR A N 1
ATOM 1775 C CA . THR A 1 241 ? 21.153 -0.881 -21.034 1.00 94.38 241 THR A CA 1
ATOM 1776 C C . THR A 1 241 ? 21.615 0.336 -21.812 1.00 94.38 241 THR A C 1
ATOM 1778 O O . THR A 1 241 ? 20.825 1.032 -22.455 1.00 94.38 241 THR A O 1
ATOM 1781 N N . THR A 1 242 ? 22.923 0.596 -21.816 1.00 91.94 242 THR A N 1
ATOM 1782 C CA . THR A 1 242 ? 23.461 1.654 -22.677 1.00 91.94 242 THR A CA 1
ATOM 1783 C C . THR A 1 242 ? 23.195 1.323 -24.137 1.00 91.94 242 THR A C 1
ATOM 1785 O O . THR A 1 242 ? 23.531 0.252 -24.653 1.00 91.94 242 THR A O 1
ATOM 1788 N N . ALA A 1 243 ? 22.612 2.275 -24.849 1.00 85.44 243 ALA A N 1
ATOM 1789 C CA . ALA A 1 243 ? 22.385 2.084 -26.254 1.00 85.44 243 ALA A CA 1
ATOM 1790 C C . ALA A 1 243 ? 23.674 2.377 -27.005 1.00 85.44 243 ALA A C 1
ATOM 1792 O O . ALA A 1 243 ? 24.073 3.534 -27.146 1.00 85.44 243 ALA A O 1
ATOM 1793 N N . THR A 1 244 ? 24.332 1.335 -27.517 1.00 69.69 244 THR A N 1
ATOM 1794 C CA . THR A 1 244 ? 25.543 1.516 -28.316 1.00 69.69 244 THR A CA 1
ATOM 1795 C C . THR A 1 244 ? 25.221 2.472 -29.464 1.00 69.69 244 THR A C 1
ATOM 1797 O O . THR A 1 244 ? 24.316 2.216 -30.267 1.00 69.69 244 THR A O 1
ATOM 1800 N N . ALA A 1 245 ? 25.923 3.607 -29.532 1.00 54.41 245 ALA A N 1
ATOM 1801 C CA . ALA A 1 245 ? 25.900 4.431 -30.728 1.00 54.41 245 ALA A CA 1
ATOM 1802 C C . ALA A 1 245 ? 26.340 3.517 -31.871 1.00 54.41 245 ALA A C 1
ATOM 1804 O O . ALA A 1 245 ? 27.435 2.952 -31.818 1.00 54.41 245 ALA A O 1
ATOM 1805 N N . GLY A 1 246 ? 25.485 3.320 -32.876 1.00 47.62 246 GLY A N 1
ATOM 1806 C CA . GLY A 1 246 ? 25.943 2.698 -34.107 1.00 47.62 246 GLY A CA 1
ATOM 1807 C C . GLY A 1 246 ? 27.195 3.455 -34.530 1.00 47.62 246 GLY A C 1
ATOM 1808 O O . GLY A 1 246 ? 27.147 4.680 -34.662 1.00 47.62 246 GLY A O 1
ATOM 1809 N N . LEU A 1 247 ? 28.327 2.754 -34.658 1.00 40.34 247 LEU A N 1
ATOM 1810 C CA . LEU A 1 247 ? 29.503 3.341 -35.287 1.00 40.34 247 LEU A CA 1
ATOM 1811 C C . LEU A 1 247 ? 28.997 4.009 -36.574 1.00 40.34 247 LEU A C 1
ATOM 1813 O O . LEU A 1 247 ? 28.228 3.360 -37.299 1.00 40.34 247 LEU A O 1
ATOM 1817 N N . PRO A 1 248 ? 29.357 5.277 -36.869 1.00 44.56 248 PRO A N 1
ATOM 1818 C CA . PRO A 1 248 ? 29.055 5.827 -38.184 1.00 44.56 248 PRO A CA 1
ATOM 1819 C C . PRO A 1 248 ? 29.537 4.787 -39.195 1.00 44.56 248 PRO A C 1
ATOM 1821 O O . PRO A 1 248 ? 30.605 4.211 -38.943 1.00 44.56 248 PRO A O 1
ATOM 1824 N N . PRO A 1 249 ? 28.765 4.474 -40.258 1.00 48.28 249 PRO A N 1
ATOM 1825 C CA . PRO A 1 249 ? 29.149 3.433 -41.200 1.00 48.28 249 PRO A CA 1
ATOM 1826 C C . PRO A 1 249 ? 30.612 3.669 -41.527 1.00 48.28 249 PRO A C 1
ATOM 1828 O O . PRO A 1 249 ? 30.952 4.757 -42.007 1.00 48.28 249 PRO A O 1
ATOM 1831 N N . GLN A 1 250 ? 31.485 2.723 -41.147 1.00 42.97 250 GLN A N 1
ATOM 1832 C CA . GLN A 1 250 ? 32.891 2.858 -41.480 1.00 42.97 250 GLN A CA 1
ATOM 1833 C C . GLN A 1 250 ? 32.886 3.089 -42.976 1.00 42.97 250 GLN A C 1
ATOM 1835 O O . GLN A 1 250 ? 32.367 2.263 -43.731 1.00 42.97 250 GLN A O 1
ATOM 1840 N N . LYS A 1 251 ? 33.368 4.261 -43.394 1.00 39.72 251 LYS A N 1
ATOM 1841 C CA . LYS A 1 251 ? 33.578 4.540 -44.800 1.00 39.72 251 LYS A CA 1
ATOM 1842 C C . LYS A 1 251 ? 34.514 3.433 -45.244 1.00 39.72 251 LYS A C 1
ATOM 1844 O O . LYS A 1 251 ? 35.687 3.473 -44.881 1.00 39.72 251 LYS A O 1
ATOM 1849 N N . VAL A 1 252 ? 33.972 2.414 -45.915 1.00 50.12 252 VAL A N 1
ATOM 1850 C CA . VAL A 1 252 ? 34.764 1.311 -46.447 1.00 50.12 252 VAL A CA 1
ATOM 1851 C C . VAL A 1 252 ? 35.868 2.006 -47.228 1.00 50.12 252 VAL A C 1
ATOM 1853 O O . VAL A 1 252 ? 35.537 2.778 -48.138 1.00 50.12 252 VAL A O 1
ATOM 1856 N N . PRO A 1 253 ? 37.149 1.874 -46.840 1.00 46.78 253 PRO A N 1
ATOM 1857 C CA . PRO A 1 253 ? 38.206 2.454 -47.634 1.00 46.78 253 PRO A CA 1
ATOM 1858 C C . PRO A 1 253 ? 38.055 1.814 -49.006 1.00 46.78 253 PRO A C 1
ATOM 1860 O O . PRO A 1 253 ? 38.165 0.597 -49.153 1.00 46.78 253 PRO A O 1
ATOM 1863 N N . THR A 1 254 ? 37.693 2.622 -50.001 1.00 48.06 254 THR A N 1
ATOM 1864 C CA . THR A 1 254 ? 37.682 2.188 -51.389 1.00 48.06 254 THR A CA 1
ATOM 1865 C C . THR A 1 254 ? 39.122 1.845 -51.714 1.00 48.06 254 THR A C 1
ATOM 1867 O O . THR A 1 254 ? 39.938 2.732 -51.965 1.00 48.06 254 THR A O 1
ATOM 1870 N N . SER A 1 255 ? 39.444 0.559 -51.603 1.00 49.66 255 SER A N 1
ATOM 1871 C CA . SER A 1 255 ? 40.727 0.017 -52.012 1.00 49.66 255 SER A CA 1
ATOM 1872 C C . SER A 1 255 ? 40.922 0.380 -53.486 1.00 49.66 255 SER A C 1
ATOM 1874 O O . SER A 1 255 ? 39.996 0.158 -54.277 1.00 49.66 255 SER A O 1
ATOM 1876 N N . PRO A 1 256 ? 42.056 0.980 -53.886 1.00 48.47 256 PRO A N 1
ATOM 1877 C CA . PRO A 1 256 ? 42.314 1.213 -55.294 1.00 48.47 256 PRO A CA 1
ATOM 1878 C C . PRO A 1 256 ? 42.338 -0.149 -55.987 1.00 48.47 256 PRO A C 1
ATOM 1880 O O . PRO A 1 256 ? 43.049 -1.065 -55.574 1.00 48.47 256 PRO A O 1
ATOM 1883 N N . VAL A 1 257 ? 41.498 -0.282 -57.011 1.00 43.59 257 VAL A N 1
ATOM 1884 C CA . VAL A 1 257 ? 41.355 -1.469 -57.853 1.00 43.59 257 VAL A CA 1
ATOM 1885 C C . VAL A 1 257 ? 42.744 -1.981 -58.249 1.00 43.59 257 VAL A C 1
ATOM 1887 O O . VAL A 1 257 ? 43.423 -1.371 -59.072 1.00 43.59 257 VAL A O 1
ATOM 1890 N N . SER A 1 258 ? 43.176 -3.103 -57.668 1.00 43.62 258 SER A N 1
ATOM 1891 C CA . SER A 1 258 ? 44.290 -3.871 -58.221 1.00 43.62 258 SER A CA 1
ATOM 1892 C C . SER A 1 258 ? 43.770 -4.620 -59.438 1.00 43.62 258 SER A C 1
ATOM 1894 O O . SER A 1 258 ? 42.944 -5.525 -59.331 1.00 43.62 258 SER A O 1
ATOM 1896 N N . LEU A 1 259 ? 44.238 -4.188 -60.605 1.00 39.19 259 LEU A N 1
ATOM 1897 C CA . LEU A 1 259 ? 44.011 -4.813 -61.898 1.00 39.19 259 LEU A CA 1
ATOM 1898 C C . LEU A 1 259 ? 44.618 -6.227 -61.890 1.00 39.19 259 LEU A C 1
ATOM 1900 O O . LEU A 1 259 ? 45.816 -6.401 -62.099 1.00 39.19 259 LEU A O 1
ATOM 1904 N N . VAL A 1 260 ? 43.798 -7.246 -61.630 1.00 39.69 260 VAL A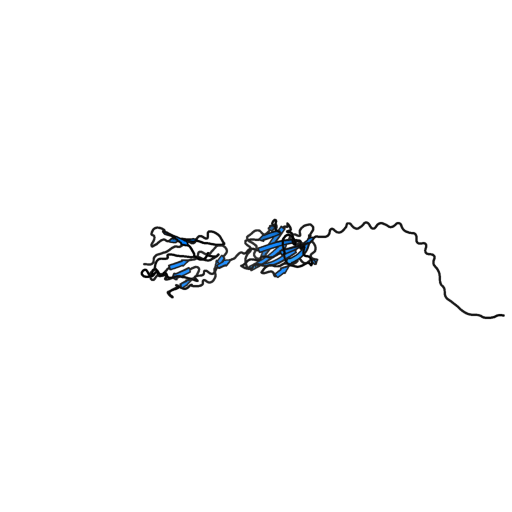 N 1
ATOM 1905 C CA . VAL A 1 260 ? 44.196 -8.650 -61.792 1.00 39.69 260 VAL A CA 1
ATOM 1906 C C . VAL A 1 260 ? 44.065 -9.007 -63.272 1.00 39.69 260 VAL A C 1
ATOM 1908 O O . VAL A 1 260 ? 42.961 -9.177 -63.787 1.00 39.69 260 VAL A O 1
ATOM 1911 N N . ILE A 1 261 ? 45.197 -9.105 -63.972 1.00 39.41 261 ILE A N 1
ATOM 1912 C CA . ILE A 1 261 ? 45.265 -9.685 -65.319 1.00 39.41 261 ILE A CA 1
ATOM 1913 C C . ILE A 1 261 ? 45.099 -11.203 -65.179 1.00 39.41 261 ILE A C 1
ATOM 1915 O O . ILE A 1 261 ? 45.992 -11.897 -64.696 1.00 39.41 261 ILE A O 1
ATOM 1919 N N . LEU A 1 262 ? 43.941 -11.714 -65.596 1.00 34.62 262 LEU A N 1
ATOM 1920 C CA . LEU A 1 262 ? 43.636 -13.141 -65.666 1.00 34.62 262 LEU A CA 1
ATOM 1921 C C . LEU A 1 262 ? 44.160 -13.709 -66.997 1.00 34.62 262 LEU A C 1
ATOM 1923 O O . LEU A 1 262 ? 43.535 -13.518 -68.038 1.00 34.62 262 LEU A O 1
ATOM 1927 N N . PHE A 1 263 ? 45.295 -14.414 -66.980 1.00 36.12 263 PHE A N 1
ATOM 1928 C CA . PHE A 1 263 ? 45.697 -15.266 -68.106 1.00 36.12 263 PHE A CA 1
ATOM 1929 C C . PHE A 1 263 ? 44.989 -16.621 -67.987 1.00 36.12 263 PHE A C 1
ATOM 1931 O O . PHE A 1 263 ? 45.240 -17.404 -67.072 1.00 36.12 263 PHE A O 1
ATOM 1938 N N . LEU A 1 264 ? 44.063 -16.863 -68.913 1.00 36.56 264 LEU A N 1
ATOM 1939 C CA . LEU A 1 264 ? 43.243 -18.063 -69.022 1.00 36.56 264 LEU A CA 1
ATOM 1940 C C . LEU A 1 264 ? 44.092 -19.241 -69.541 1.00 36.56 264 LEU A C 1
ATOM 1942 O O . LEU A 1 264 ? 44.539 -19.226 -70.687 1.00 36.56 264 LEU A O 1
ATOM 1946 N N . LEU A 1 265 ? 44.304 -20.268 -68.714 1.00 34.28 265 LEU A N 1
ATOM 1947 C CA . LEU A 1 265 ? 44.898 -21.541 -69.131 1.00 34.28 265 LEU A CA 1
ATOM 1948 C C . LEU A 1 265 ? 43.770 -22.476 -69.599 1.00 34.28 265 LEU A C 1
ATOM 1950 O O . LEU A 1 265 ? 43.018 -23.011 -68.787 1.00 34.28 265 LEU A O 1
ATOM 1954 N N . ILE A 1 266 ? 43.625 -22.650 -70.914 1.00 38.81 266 ILE A N 1
ATOM 1955 C CA . ILE A 1 266 ? 42.670 -23.598 -71.503 1.00 38.81 266 ILE A CA 1
ATOM 1956 C C . ILE A 1 266 ? 43.298 -24.998 -71.477 1.00 38.81 266 ILE A C 1
ATOM 1958 O O . ILE A 1 266 ? 44.218 -25.283 -72.242 1.00 38.81 266 ILE A O 1
ATOM 1962 N N . LEU A 1 267 ? 42.788 -25.880 -70.612 1.00 34.59 267 LEU A N 1
ATOM 1963 C CA . LEU A 1 267 ? 42.961 -27.329 -70.738 1.00 34.59 267 LEU A CA 1
ATOM 1964 C C . LEU A 1 267 ? 41.847 -27.879 -71.641 1.00 34.59 267 LEU A C 1
ATOM 1966 O O . LEU A 1 267 ? 40.677 -27.852 -71.265 1.00 34.59 267 LEU A O 1
ATOM 1970 N N . ALA A 1 268 ? 42.212 -28.427 -72.799 1.00 38.50 268 ALA A N 1
ATOM 1971 C CA . ALA A 1 268 ? 41.344 -29.293 -73.591 1.00 38.50 268 ALA A CA 1
ATOM 1972 C C . ALA A 1 268 ? 41.968 -30.694 -73.641 1.00 38.50 268 ALA A C 1
ATOM 1974 O O . ALA A 1 268 ? 43.056 -30.885 -74.182 1.00 38.50 268 ALA A O 1
ATOM 1975 N N . ALA A 1 269 ? 41.285 -31.666 -73.038 1.00 38.09 269 ALA A N 1
ATOM 1976 C CA . ALA A 1 269 ? 41.614 -33.082 -73.127 1.00 38.09 269 ALA A CA 1
ATOM 1977 C C . ALA A 1 269 ? 40.882 -33.713 -74.322 1.00 38.09 269 ALA A C 1
ATOM 1979 O O . ALA A 1 269 ? 39.686 -33.494 -74.503 1.00 38.09 269 ALA A O 1
ATOM 1980 N N . GLY A 1 270 ? 41.589 -34.531 -75.104 1.00 35.59 270 GLY A N 1
ATOM 1981 C CA . GLY A 1 270 ? 41.007 -35.347 -76.170 1.00 35.59 270 GLY A CA 1
ATOM 1982 C C . GLY A 1 270 ? 42.072 -36.103 -76.965 1.00 35.59 270 GLY A C 1
ATOM 1983 O O . GLY A 1 270 ? 42.618 -35.577 -77.926 1.00 35.59 270 GLY A O 1
ATOM 1984 N N . ALA A 1 271 ? 42.384 -37.333 -76.546 1.00 42.41 271 ALA A N 1
ATOM 1985 C CA . ALA A 1 271 ? 43.170 -38.315 -77.311 1.00 42.41 271 ALA A CA 1
ATOM 1986 C C . ALA A 1 271 ? 42.336 -38.849 -78.513 1.00 42.41 271 ALA A C 1
ATOM 1988 O O . ALA A 1 271 ? 41.111 -38.712 -78.455 1.00 42.41 271 ALA A O 1
ATOM 1989 N N . PRO A 1 272 ? 42.912 -39.477 -79.573 1.00 50.75 272 PRO A N 1
ATOM 1990 C CA . PRO A 1 272 ? 43.634 -40.752 -79.441 1.00 50.75 272 PRO A CA 1
ATOM 1991 C C . PRO A 1 272 ? 44.854 -40.987 -80.374 1.00 50.75 272 PRO A C 1
ATOM 1993 O O . PRO A 1 272 ? 44.949 -40.493 -81.489 1.00 50.75 272 PRO A O 1
ATOM 1996 N N . PHE A 1 273 ? 45.773 -41.819 -79.874 1.00 43.06 273 PHE A N 1
ATOM 1997 C CA . PHE A 1 273 ? 46.406 -42.986 -80.519 1.00 43.06 273 PHE A CA 1
ATOM 1998 C C . PHE A 1 273 ? 46.660 -42.990 -82.049 1.00 43.06 273 PHE A C 1
ATOM 2000 O O . PHE A 1 273 ? 45.724 -43.163 -82.815 1.00 43.06 273 PHE A O 1
ATOM 2007 N N . THR A 1 274 ? 47.937 -43.044 -82.471 1.00 43.94 274 THR A N 1
ATOM 2008 C CA . THR A 1 274 ? 48.461 -44.032 -83.453 1.00 43.94 274 THR A CA 1
ATOM 2009 C C . THR A 1 274 ? 49.998 -44.132 -83.400 1.00 43.94 274 THR A C 1
ATOM 2011 O O . THR A 1 274 ? 50.679 -43.304 -82.811 1.00 43.94 274 THR A O 1
ATOM 2014 N N . ARG A 1 275 ? 50.508 -45.233 -83.957 1.00 44.72 275 ARG A N 1
ATOM 2015 C CA . ARG A 1 275 ? 51.720 -46.011 -83.646 1.00 44.72 275 ARG A CA 1
ATOM 2016 C C . ARG A 1 275 ? 52.842 -45.800 -84.693 1.00 44.72 275 ARG A C 1
ATOM 2018 O O . ARG A 1 275 ? 52.517 -45.453 -85.821 1.00 44.72 275 ARG A O 1
ATOM 2025 N N . ARG A 1 276 ? 54.059 -46.279 -84.348 1.00 46.09 276 ARG A N 1
ATOM 2026 C CA . ARG A 1 276 ? 55.166 -46.839 -85.194 1.00 46.09 276 ARG A CA 1
ATOM 2027 C C . ARG A 1 276 ? 56.234 -45.868 -85.753 1.00 46.09 276 ARG A C 1
ATOM 2029 O O . ARG A 1 276 ? 55.878 -44.993 -86.521 1.00 46.09 276 ARG A O 1
ATOM 2036 N N . THR A 1 277 ? 57.509 -45.889 -85.305 1.00 48.34 277 THR A N 1
ATOM 2037 C CA . THR A 1 277 ? 58.686 -46.830 -85.454 1.00 48.34 277 THR A CA 1
ATOM 2038 C C . THR A 1 277 ? 59.724 -46.238 -86.429 1.00 48.34 277 THR A C 1
ATOM 2040 O O . THR A 1 277 ? 59.315 -45.406 -87.237 1.00 48.34 277 THR A O 1
ATOM 2043 N N . PRO A 1 278 ? 60.986 -46.716 -86.489 1.00 65.38 278 PRO A N 1
ATOM 2044 C CA . PRO A 1 278 ? 61.676 -47.698 -85.640 1.00 65.38 278 PRO A CA 1
ATOM 2045 C C . PRO A 1 278 ? 62.706 -47.091 -84.679 1.00 65.38 278 PRO A C 1
ATOM 2047 O O . PRO A 1 278 ? 63.207 -45.980 -84.949 1.00 65.38 278 PRO A O 1
#

Sequence (278 aa):
MGNTIELRTESVNATQVVSTVNRLRLNGGPEEVFTCSTTTRLTRGEYLFCRLPTVGAEGYTLVETQPADYLDRTETLGSLSNGGNAGLVGNDIFSGIRVRNNLVTGASDRGTGFLFGEFPVFAELGGRVYLEGSVPPNVQDDDPDEDPPIATELRLSCAPASSGDTVTNTDIDGNYRFSRVPVGATCVITELQPAGFNNAYNTMGPGGLSETGGAQSGRGDSTIQLVVPPTGSFGNNFAETTATAGLPPQKVPTSPVSLVILFLLILAAGAPFTRRTP

Secondary structure (DSSP, 8-state):
-PPP-------SSSS-EEEEEEEEESTT-PEEEEEEEEEEEE-TT-----SPPPP-TT-EEEE----TTEEEEEEE--EETTS----EEETTEEEEE---B-TTT--B--EE--EEEEEESEEEEEEEEEE---SS--SS---TTTS-B---EEEEEEESPPSS-SEEE--TTSEEEEEEEETT-EEEEEEPPPTTEEEEEEE--TTEEEE--SGGGTTS-EEEEEE--TT-B---EEEEEE-PPPPP------------------------------

pLDDT: mean 80.2, std 20.07, range [34.28, 98.88]

Radius of gyration: 37.1 Å; chains: 1; bounding box: 90×68×132 Å

Foldseek 3Di:
DWWAWDWDWDDPDQAWDQKTWTWTDGPNDDTDIDIDGDPDIDGGQDDDDDPDAFTDQFADKQFDDADPQKDWDDWWQWAKPVRDDSADDDGRMGTRGGWHADPVVRDTIDTDRGHTDIFGFWDKEKEFEWAQQDVVTDDDPDDCVRTPGDWFKKAKAKVVGAPFDRIDIADNRRMDMDTRGGQQIWMKIKTAFGPQKFQPDWDWWPFWDDKDRHRVNTRHIIITIGGAHSHGTYHRYTYIHGDPDDDPPPPPPPDPDDDDDDDDDDDDDDDDDDDDDD